Protein AF-A0A7S2U380-F1 (afdb_monomer_lite)

Organism: NCBI:txid641309

Structure (mmCIF, N/CA/C/O backbone):
data_AF-A0A7S2U380-F1
#
_entry.id   AF-A0A7S2U380-F1
#
loop_
_atom_site.group_PDB
_atom_site.id
_atom_site.type_symbol
_atom_site.label_atom_id
_atom_site.label_alt_id
_atom_site.label_comp_id
_atom_site.label_asym_id
_atom_site.label_entity_id
_atom_site.label_seq_id
_atom_site.pdbx_PDB_ins_code
_atom_site.Cartn_x
_atom_site.Cartn_y
_atom_site.Cartn_z
_atom_site.occupancy
_atom_site.B_iso_or_equiv
_atom_site.auth_seq_id
_atom_site.auth_comp_id
_atom_site.auth_asym_id
_atom_site.auth_atom_id
_atom_site.pdbx_PDB_model_num
ATOM 1 N N . ARG A 1 1 ? 7.311 -34.922 -20.303 1.00 45.41 1 ARG A N 1
ATOM 2 C CA . ARG A 1 1 ? 8.039 -33.691 -19.908 1.00 45.41 1 ARG A CA 1
ATOM 3 C C . ARG A 1 1 ? 7.404 -33.208 -18.615 1.00 45.41 1 ARG A C 1
ATOM 5 O O . ARG A 1 1 ? 6.216 -32.938 -18.647 1.00 45.41 1 ARG A O 1
ATOM 12 N N . LYS A 1 2 ? 8.128 -33.187 -17.488 1.00 46.22 2 LYS A N 1
ATOM 13 C CA . LYS A 1 2 ? 7.662 -32.452 -16.302 1.00 46.22 2 LYS A CA 1
ATOM 14 C C . LYS A 1 2 ? 7.629 -30.983 -16.715 1.00 46.22 2 LYS A C 1
ATOM 16 O O . LYS A 1 2 ? 8.678 -30.454 -17.076 1.00 46.22 2 LYS A O 1
ATOM 21 N N . GLU A 1 3 ? 6.447 -30.385 -16.784 1.00 49.66 3 GLU A N 1
ATOM 22 C CA . GLU A 1 3 ? 6.313 -28.938 -16.921 1.00 49.66 3 GLU A CA 1
ATOM 23 C C . GLU A 1 3 ? 7.010 -28.322 -15.709 1.00 49.66 3 GLU A C 1
ATOM 25 O O . GLU A 1 3 ? 6.539 -28.435 -14.580 1.00 49.66 3 GLU A O 1
ATOM 30 N N . GLY A 1 4 ? 8.206 -27.775 -15.926 1.00 52.06 4 GLY A N 1
ATOM 31 C CA . GLY A 1 4 ? 8.857 -26.947 -14.928 1.00 52.06 4 GLY A CA 1
ATOM 32 C C . GLY A 1 4 ? 7.995 -25.708 -14.782 1.00 52.06 4 GLY A C 1
ATOM 33 O O . GLY A 1 4 ? 7.984 -24.863 -15.674 1.00 52.06 4 GLY A O 1
ATOM 34 N N . THR A 1 5 ? 7.217 -25.628 -13.708 1.00 58.59 5 THR A N 1
ATOM 35 C CA . THR A 1 5 ? 6.492 -24.412 -13.356 1.00 58.59 5 THR A CA 1
ATOM 36 C C . THR A 1 5 ? 7.535 -23.326 -13.131 1.00 58.59 5 THR A C 1
ATOM 38 O O . THR A 1 5 ? 8.228 -23.335 -12.116 1.00 58.59 5 THR A O 1
ATOM 41 N N . CYS A 1 6 ? 7.703 -22.439 -14.112 1.00 63.16 6 CYS A N 1
ATOM 42 C CA . CYS A 1 6 ? 8.472 -21.218 -13.934 1.00 63.16 6 CYS A CA 1
ATOM 43 C C . CYS A 1 6 ? 7.753 -20.420 -12.841 1.00 63.16 6 CYS A C 1
ATOM 45 O O . CYS A 1 6 ? 6.612 -19.991 -13.041 1.00 63.16 6 CYS A O 1
ATOM 47 N N . GLU A 1 7 ? 8.357 -20.345 -11.657 1.00 83.25 7 GLU A N 1
ATOM 48 C CA . GLU A 1 7 ? 7.787 -19.652 -10.504 1.00 83.25 7 GLU A CA 1
ATOM 49 C C . GLU A 1 7 ? 7.605 -18.177 -10.884 1.00 83.25 7 GLU A C 1
ATOM 51 O O . GLU A 1 7 ? 8.557 -17.503 -11.276 1.00 83.25 7 GLU A O 1
ATOM 56 N N . ARG A 1 8 ? 6.361 -17.685 -10.871 1.00 94.56 8 ARG A N 1
ATOM 57 C CA . ARG A 1 8 ? 6.068 -16.294 -11.236 1.00 94.56 8 ARG A CA 1
ATOM 58 C C . ARG A 1 8 ? 6.413 -15.404 -10.053 1.00 94.56 8 ARG A C 1
ATOM 60 O O . ARG A 1 8 ? 5.913 -15.639 -8.956 1.00 94.56 8 ARG A O 1
ATOM 67 N N . GLU A 1 9 ? 7.204 -14.361 -10.276 1.00 97.50 9 GLU A N 1
ATOM 68 C CA . GLU A 1 9 ? 7.595 -13.433 -9.213 1.00 97.50 9 GLU A CA 1
ATOM 69 C C . GLU A 1 9 ? 6.984 -12.039 -9.402 1.00 97.50 9 GLU A C 1
ATOM 71 O O . GLU A 1 9 ? 6.858 -11.533 -10.519 1.00 97.50 9 GLU A O 1
ATOM 76 N N . ALA A 1 10 ? 6.648 -11.388 -8.293 1.00 98.38 10 ALA A N 1
ATOM 77 C CA . ALA A 1 10 ? 6.284 -9.981 -8.223 1.00 98.38 10 ALA A CA 1
ATOM 78 C C . ALA A 1 10 ? 7.301 -9.222 -7.366 1.00 98.38 10 ALA A C 1
ATOM 80 O O . ALA A 1 10 ? 7.658 -9.673 -6.277 1.00 98.38 10 ALA A O 1
ATOM 81 N N . LEU A 1 11 ? 7.736 -8.054 -7.831 1.00 98.50 11 LEU A N 1
ATOM 82 C CA . LEU A 1 11 ? 8.549 -7.128 -7.047 1.00 98.50 11 LEU A CA 1
ATOM 83 C C . LEU A 1 11 ? 7.636 -6.119 -6.356 1.00 98.50 11 LEU A C 1
ATOM 85 O O . LEU A 1 11 ? 6.767 -5.536 -6.995 1.00 98.50 11 LEU A O 1
ATOM 89 N N . VAL A 1 12 ? 7.844 -5.887 -5.066 1.00 98.50 12 VAL A N 1
ATOM 90 C CA . VAL A 1 12 ? 7.116 -4.886 -4.284 1.00 98.50 12 VAL A CA 1
ATOM 91 C C . VAL A 1 12 ? 8.124 -3.964 -3.614 1.00 98.50 12 VAL A C 1
ATOM 93 O O . VAL A 1 12 ? 9.020 -4.431 -2.909 1.00 98.50 12 VAL A O 1
ATOM 96 N N . PHE A 1 13 ? 7.972 -2.659 -3.804 1.00 98.12 13 PHE A N 1
ATOM 97 C CA . PHE A 1 13 ? 8.750 -1.658 -3.084 1.00 98.12 13 PHE A CA 1
ATOM 98 C C . PHE A 1 13 ? 7.890 -0.434 -2.792 1.00 98.12 13 PHE A C 1
ATOM 100 O O . PHE A 1 13 ? 7.462 0.254 -3.707 1.00 98.12 13 PHE A O 1
ATOM 107 N N . THR A 1 14 ? 7.636 -0.169 -1.516 1.00 96.81 14 THR A N 1
ATOM 108 C CA . THR A 1 14 ? 6.817 0.955 -1.053 1.00 96.81 14 THR A CA 1
ATOM 109 C C . THR A 1 14 ? 7.479 1.609 0.151 1.00 96.81 14 THR A C 1
ATOM 111 O O . THR A 1 14 ? 8.338 1.023 0.808 1.00 96.81 14 THR A O 1
ATOM 114 N N . MET A 1 15 ? 7.082 2.829 0.496 1.00 95.12 15 MET A N 1
ATOM 115 C CA . MET A 1 15 ? 7.612 3.526 1.665 1.00 95.12 15 MET A CA 1
ATOM 116 C C . MET A 1 15 ? 7.424 2.706 2.947 1.00 95.12 15 MET A C 1
ATOM 118 O O . MET A 1 15 ? 8.316 2.687 3.793 1.00 95.12 15 MET A O 1
ATOM 122 N N . ASP A 1 16 ? 6.309 1.981 3.086 1.00 93.25 16 ASP A N 1
ATOM 123 C CA . ASP A 1 16 ? 6.039 1.115 4.241 1.00 93.25 16 ASP A CA 1
ATOM 124 C C . ASP A 1 16 ? 6.851 -0.194 4.253 1.00 93.25 16 ASP A C 1
ATOM 126 O O . ASP A 1 16 ? 6.889 -0.878 5.279 1.00 93.25 16 ASP A O 1
ATOM 130 N N . SER A 1 17 ? 7.521 -0.551 3.150 1.00 95.25 17 SER A N 1
ATOM 131 C CA . SER A 1 17 ? 8.432 -1.697 3.114 1.00 95.25 17 SER A CA 1
ATOM 132 C C . SER A 1 17 ? 9.842 -1.356 3.602 1.00 95.25 17 SER A C 1
ATOM 134 O O . SER A 1 17 ? 10.613 -2.266 3.913 1.00 95.25 17 SER A O 1
ATOM 136 N N . ILE A 1 18 ? 10.175 -0.067 3.740 1.00 95.56 18 ILE A N 1
ATOM 137 C CA . ILE A 1 18 ? 11.465 0.391 4.267 1.00 95.56 18 ILE A CA 1
ATOM 138 C C . ILE A 1 18 ? 11.601 -0.016 5.739 1.00 95.56 18 ILE A C 1
ATOM 140 O O . ILE A 1 18 ? 10.731 0.272 6.562 1.00 95.56 18 ILE A O 1
ATOM 144 N N . GLN A 1 19 ? 12.725 -0.645 6.098 1.00 91.75 19 GLN A N 1
ATOM 145 C CA . GLN A 1 19 ? 12.923 -1.245 7.426 1.00 91.75 19 GLN A CA 1
ATOM 146 C C . GLN A 1 19 ? 12.670 -0.269 8.591 1.00 91.75 19 GLN A C 1
ATOM 148 O O . GLN A 1 19 ? 11.993 -0.622 9.556 1.00 91.75 19 GLN A O 1
ATOM 153 N N . SER A 1 20 ? 13.127 0.982 8.480 1.00 91.44 20 SER A N 1
ATOM 154 C CA . SER A 1 20 ? 12.881 2.005 9.506 1.00 91.44 20 SER A CA 1
ATOM 155 C C . SER A 1 20 ? 11.389 2.301 9.708 1.00 91.44 20 SER A C 1
ATOM 157 O O . SER A 1 20 ? 10.949 2.465 10.846 1.00 91.44 20 SER A O 1
ATOM 159 N N . ARG A 1 21 ? 10.586 2.297 8.635 1.00 90.69 21 ARG A N 1
ATOM 160 C CA . ARG A 1 21 ? 9.127 2.486 8.697 1.00 90.69 21 ARG A CA 1
ATOM 161 C C . ARG A 1 21 ? 8.423 1.294 9.327 1.00 90.69 21 ARG A C 1
ATOM 163 O O . ARG A 1 21 ? 7.504 1.481 10.122 1.00 90.69 21 ARG A O 1
ATOM 170 N N . ILE A 1 22 ? 8.894 0.082 9.047 1.00 89.12 22 ILE A N 1
ATOM 171 C CA . ILE A 1 22 ? 8.408 -1.136 9.708 1.00 89.12 22 ILE A CA 1
ATOM 172 C C . ILE A 1 22 ? 8.637 -1.039 11.224 1.00 89.12 22 ILE A C 1
ATOM 174 O O . ILE A 1 22 ? 7.736 -1.323 12.018 1.00 89.12 22 ILE A O 1
ATOM 178 N N . ASP A 1 23 ? 9.821 -0.594 11.641 1.00 90.00 23 ASP A N 1
ATOM 179 C CA . ASP A 1 23 ? 10.175 -0.482 13.059 1.00 90.00 23 ASP A CA 1
ATOM 180 C C . ASP A 1 23 ? 9.447 0.676 13.767 1.00 90.00 23 ASP A C 1
ATOM 182 O O . ASP A 1 23 ? 9.124 0.589 14.955 1.00 90.00 23 ASP A O 1
ATOM 186 N N . GLU A 1 24 ? 9.128 1.760 13.057 1.00 87.19 24 GLU A N 1
ATOM 187 C CA . GLU A 1 24 ? 8.200 2.800 13.525 1.00 87.19 24 GLU A CA 1
ATOM 188 C C . GLU A 1 24 ? 6.773 2.255 13.688 1.00 87.19 24 GLU A C 1
ATOM 190 O O . GLU A 1 24 ? 6.141 2.494 14.718 1.00 87.19 24 GLU A O 1
ATOM 195 N N . SER A 1 25 ? 6.272 1.481 12.722 1.00 86.38 25 SER A N 1
ATOM 196 C CA . SER A 1 25 ? 4.925 0.894 12.750 1.00 86.38 25 SER A CA 1
ATOM 197 C C . SER A 1 25 ? 4.699 0.019 13.986 1.00 86.38 25 SER A C 1
ATOM 199 O O . SER A 1 25 ? 3.707 0.184 14.699 1.00 86.38 25 SER A O 1
ATOM 201 N N . LYS A 1 26 ? 5.684 -0.824 14.330 1.00 85.19 26 LYS A N 1
ATOM 202 C CA . LYS A 1 26 ? 5.669 -1.664 15.545 1.00 85.19 26 LYS A CA 1
ATOM 203 C C . LYS A 1 26 ? 5.560 -0.868 16.850 1.00 85.19 26 LYS A C 1
ATOM 205 O O . LYS A 1 26 ? 5.110 -1.410 17.853 1.00 85.19 26 LYS A O 1
ATOM 210 N N . ARG A 1 27 ? 5.952 0.410 16.845 1.00 85.00 27 ARG A N 1
ATOM 211 C CA . ARG A 1 27 ? 5.881 1.327 17.995 1.00 85.00 27 ARG A CA 1
ATOM 212 C C . ARG A 1 27 ? 4.635 2.222 17.973 1.00 85.00 27 ARG A C 1
ATOM 214 O O . ARG A 1 27 ? 4.593 3.233 18.664 1.00 85.00 27 ARG A O 1
ATOM 221 N N . GLY A 1 28 ? 3.623 1.874 17.175 1.00 80.56 28 GLY A N 1
ATOM 222 C CA . GLY A 1 28 ? 2.408 2.677 17.005 1.00 80.56 28 GLY A CA 1
ATOM 223 C C . GLY A 1 28 ? 2.477 3.668 15.837 1.00 80.56 28 GLY A C 1
ATOM 224 O O . GLY A 1 28 ? 1.612 4.535 15.714 1.00 80.56 28 GLY A O 1
ATOM 225 N N . GLY A 1 29 ? 3.465 3.548 14.945 1.00 83.06 29 GLY A N 1
ATOM 226 C CA . GLY A 1 29 ? 3.525 4.264 13.667 1.00 83.06 29 GLY A CA 1
ATOM 227 C C . GLY A 1 29 ? 2.400 3.865 12.702 1.00 83.06 29 GLY A C 1
ATOM 228 O O . GLY A 1 29 ? 1.501 3.097 13.050 1.00 83.06 29 GLY A O 1
ATOM 229 N N . ALA A 1 30 ? 2.352 4.466 11.511 1.00 83.69 30 ALA A N 1
ATOM 230 C CA . ALA A 1 30 ? 1.350 4.119 10.495 1.00 83.69 30 ALA A CA 1
ATOM 231 C C . ALA A 1 30 ? 1.456 2.630 10.108 1.00 83.69 30 ALA A C 1
ATOM 233 O O . ALA A 1 30 ? 2.556 2.100 9.969 1.00 83.69 30 ALA A O 1
ATOM 234 N N . SER A 1 31 ? 0.320 1.934 10.019 1.00 87.44 31 SER A N 1
ATOM 235 C CA . SER A 1 31 ? 0.265 0.479 9.783 1.00 87.44 31 SER A CA 1
ATOM 236 C C . SER A 1 31 ? -0.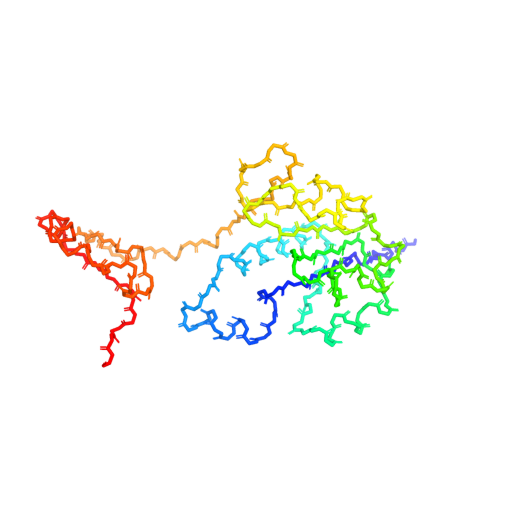749 0.066 8.715 1.00 87.44 31 SER A C 1
ATOM 238 O O . SER A 1 31 ? -0.804 -1.108 8.345 1.00 87.44 31 SER A O 1
ATOM 240 N N . GLY A 1 32 ? -1.548 1.014 8.213 1.00 91.19 32 GLY A N 1
ATOM 241 C CA . GLY A 1 32 ? -2.560 0.745 7.193 1.00 91.19 32 GLY A CA 1
ATOM 242 C C . GLY A 1 32 ? -1.919 0.286 5.889 1.00 91.19 32 GLY A C 1
ATOM 243 O O . GLY A 1 32 ? -2.265 -0.781 5.391 1.00 91.19 32 GLY A O 1
ATOM 244 N N . GLU A 1 33 ? -0.915 1.031 5.411 1.00 92.31 33 GLU A N 1
ATOM 245 C CA . GLU A 1 33 ? -0.163 0.704 4.192 1.00 92.31 33 GLU A CA 1
ATOM 246 C C . GLU A 1 33 ? 0.456 -0.700 4.264 1.00 92.31 33 GLU A C 1
ATOM 248 O O . GLU A 1 33 ? 0.261 -1.526 3.373 1.00 92.31 33 GLU A O 1
ATOM 253 N N . MET A 1 34 ? 1.098 -1.012 5.396 1.00 92.75 34 MET A N 1
ATOM 254 C CA . MET A 1 34 ? 1.700 -2.323 5.643 1.00 92.75 34 MET A CA 1
ATOM 255 C C . MET A 1 34 ? 0.665 -3.454 5.623 1.00 92.75 34 MET A C 1
ATOM 257 O O . MET A 1 34 ? 0.934 -4.518 5.072 1.00 92.75 34 MET A O 1
ATOM 261 N N . THR A 1 35 ? -0.522 -3.234 6.197 1.00 93.56 35 THR A N 1
ATOM 262 C CA . THR A 1 35 ? -1.610 -4.227 6.195 1.00 93.56 35 THR A CA 1
ATOM 263 C C . THR A 1 35 ? -2.076 -4.525 4.771 1.00 93.56 35 THR A C 1
ATOM 265 O O . THR A 1 35 ? -2.212 -5.687 4.398 1.00 93.56 35 THR A O 1
ATOM 268 N N . ILE A 1 36 ? -2.258 -3.487 3.953 1.00 95.25 36 ILE A N 1
ATOM 269 C CA . ILE A 1 36 ? -2.694 -3.633 2.560 1.00 95.25 36 ILE A CA 1
ATOM 270 C C . ILE A 1 36 ? -1.620 -4.344 1.729 1.00 95.25 36 ILE A C 1
ATOM 272 O O . ILE A 1 36 ? -1.936 -5.261 0.973 1.00 95.25 36 ILE A O 1
ATOM 276 N N . ARG A 1 37 ? -0.340 -3.989 1.904 1.00 95.50 37 ARG A N 1
ATOM 277 C CA . ARG A 1 37 ? 0.777 -4.661 1.224 1.00 95.50 37 ARG A CA 1
ATOM 278 C C . ARG A 1 37 ? 0.868 -6.144 1.588 1.00 95.50 37 ARG A C 1
ATOM 280 O O . ARG A 1 37 ? 1.138 -6.962 0.711 1.00 95.50 37 ARG A O 1
ATOM 287 N N . LEU A 1 38 ? 0.674 -6.495 2.860 1.00 94.88 38 LEU A N 1
ATOM 288 C CA . LEU A 1 38 ? 0.662 -7.894 3.295 1.00 94.88 38 LEU A CA 1
ATOM 289 C C . LEU A 1 38 ? -0.502 -8.657 2.651 1.00 94.88 38 LEU A C 1
ATOM 291 O O . LEU A 1 38 ? -0.262 -9.691 2.037 1.00 94.88 38 LEU A O 1
ATOM 295 N N . ALA A 1 39 ? -1.715 -8.097 2.674 1.00 96.00 39 ALA A N 1
ATOM 296 C CA . ALA A 1 39 ? -2.876 -8.699 2.016 1.00 96.00 39 ALA A CA 1
ATOM 297 C C . ALA A 1 39 ? -2.666 -8.886 0.499 1.00 96.00 39 ALA A C 1
ATOM 299 O O . ALA A 1 39 ? -3.043 -9.918 -0.054 1.00 96.00 39 ALA A O 1
ATOM 300 N N . LEU A 1 40 ? -2.017 -7.927 -0.173 1.00 97.00 40 LEU A N 1
ATOM 301 C CA . LEU A 1 40 ? -1.610 -8.058 -1.576 1.00 97.00 40 LEU A CA 1
ATOM 302 C C . LEU A 1 40 ? -0.653 -9.240 -1.778 1.00 97.00 40 LEU A C 1
ATOM 304 O O . LEU A 1 40 ? -0.852 -10.032 -2.696 1.00 97.00 40 LEU A O 1
ATOM 308 N N . CYS A 1 41 ? 0.384 -9.354 -0.943 1.00 97.25 41 CYS A N 1
ATOM 309 C CA . CYS A 1 41 ? 1.367 -10.430 -1.064 1.00 97.25 41 CYS A CA 1
ATOM 310 C C . CYS A 1 41 ? 0.732 -11.806 -0.844 1.00 97.25 41 CYS A C 1
ATOM 312 O O . CYS A 1 41 ? 0.995 -12.732 -1.607 1.00 97.25 41 CYS A O 1
ATOM 314 N N . ASP A 1 42 ? -0.142 -11.921 0.151 1.00 96.06 42 ASP A N 1
ATOM 315 C CA . ASP A 1 42 ? -0.873 -13.152 0.443 1.00 96.06 42 ASP A CA 1
ATOM 316 C C . ASP A 1 42 ? -1.840 -13.518 -0.696 1.00 96.06 42 ASP A C 1
ATOM 318 O O . ASP A 1 42 ? -1.914 -14.677 -1.107 1.00 96.06 42 ASP A O 1
ATOM 322 N N . GLY A 1 43 ? -2.541 -12.531 -1.267 1.00 95.75 43 GLY A N 1
ATOM 323 C CA . GLY A 1 43 ? -3.417 -12.732 -2.423 1.00 95.75 43 GLY A CA 1
ATOM 324 C C . GLY A 1 43 ? -2.658 -13.186 -3.675 1.00 95.75 43 GLY A C 1
ATOM 325 O O . GLY A 1 43 ? -3.108 -14.090 -4.377 1.00 95.75 43 GLY A O 1
ATOM 326 N N . LEU A 1 44 ? -1.480 -12.609 -3.932 1.00 96.75 44 LEU A N 1
ATOM 327 C CA . LEU A 1 44 ? -0.586 -13.038 -5.012 1.00 96.75 44 LEU A CA 1
ATOM 328 C C . LEU A 1 44 ? -0.066 -14.462 -4.779 1.00 96.75 44 LEU A C 1
ATOM 330 O O . LEU A 1 44 ? -0.104 -15.286 -5.696 1.00 96.75 44 LEU A O 1
ATOM 334 N N . ALA A 1 45 ? 0.338 -14.782 -3.549 1.00 96.06 45 ALA A N 1
ATOM 335 C CA . ALA A 1 45 ? 0.783 -16.123 -3.186 1.00 96.06 45 ALA A CA 1
ATOM 336 C C . ALA A 1 45 ? -0.324 -17.168 -3.401 1.00 96.06 45 ALA A C 1
ATOM 338 O O . ALA A 1 45 ? -0.054 -18.245 -3.935 1.00 96.06 45 ALA A O 1
ATOM 339 N N . ALA A 1 46 ? -1.577 -16.834 -3.076 1.00 95.25 46 ALA A N 1
ATOM 340 C CA . ALA A 1 46 ? -2.731 -17.710 -3.286 1.00 95.25 46 ALA A CA 1
ATOM 341 C C . ALA A 1 46 ? -2.986 -18.056 -4.767 1.00 95.25 46 ALA A C 1
ATOM 343 O O . ALA A 1 46 ? -3.568 -19.101 -5.057 1.00 95.25 46 ALA A O 1
ATOM 344 N N . VAL A 1 47 ? -2.521 -17.224 -5.706 1.00 95.94 47 VAL A N 1
ATOM 345 C CA . VAL A 1 47 ? -2.589 -17.484 -7.158 1.00 95.94 47 VAL A CA 1
ATOM 346 C C . VAL A 1 47 ? -1.247 -17.926 -7.757 1.00 95.94 47 VAL A C 1
ATOM 348 O O . VAL A 1 47 ? -1.062 -17.891 -8.974 1.00 95.94 47 VAL A O 1
ATOM 351 N N . GLY A 1 48 ? -0.305 -18.360 -6.914 1.00 95.94 48 GLY A N 1
ATOM 352 C CA . GLY A 1 48 ? 0.984 -18.908 -7.340 1.00 95.94 48 GLY A CA 1
ATOM 353 C C . GLY A 1 48 ? 2.004 -17.860 -7.794 1.00 95.94 48 GLY A C 1
ATOM 354 O O . GLY A 1 48 ?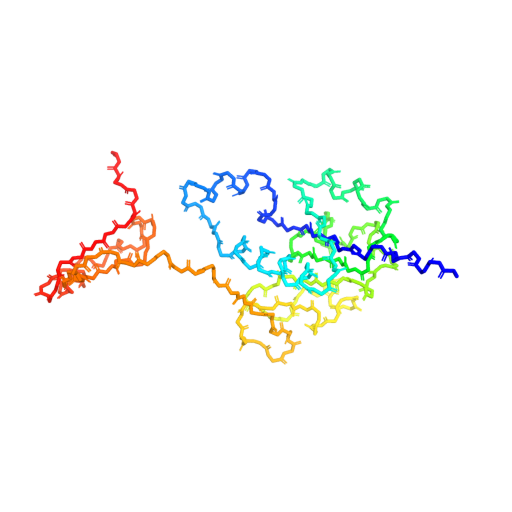 2.884 -18.180 -8.594 1.00 95.94 48 GLY A O 1
ATOM 355 N N . VAL A 1 49 ? 1.888 -16.615 -7.320 1.00 97.50 49 VAL A N 1
ATOM 356 C CA . VAL A 1 49 ? 2.864 -15.543 -7.560 1.00 97.50 49 VAL A CA 1
ATOM 357 C C . VAL A 1 49 ? 3.623 -15.245 -6.270 1.00 97.50 49 VAL A C 1
ATOM 359 O O . VAL A 1 49 ? 3.043 -14.840 -5.267 1.00 97.50 49 VAL A O 1
ATOM 362 N N . LYS A 1 50 ? 4.943 -15.411 -6.294 1.00 97.50 50 LYS A N 1
ATOM 363 C CA . LYS A 1 50 ? 5.814 -15.130 -5.153 1.00 97.50 50 LYS A CA 1
ATOM 364 C C . LYS A 1 50 ? 6.165 -13.650 -5.090 1.00 97.50 50 LYS A C 1
ATOM 366 O O . LYS A 1 50 ? 6.628 -13.077 -6.071 1.00 97.50 50 LYS A O 1
ATOM 371 N N . CYS A 1 51 ? 6.024 -13.041 -3.920 1.00 97.81 51 CYS A N 1
ATOM 372 C CA . CYS A 1 51 ? 6.416 -11.650 -3.711 1.00 97.81 51 CYS A CA 1
ATOM 373 C C . CYS A 1 51 ? 7.852 -11.537 -3.194 1.00 97.81 51 CYS A C 1
ATOM 375 O O . CYS A 1 51 ? 8.198 -12.108 -2.160 1.00 97.81 51 CYS A O 1
ATOM 377 N N . TYR A 1 52 ? 8.663 -10.725 -3.868 1.00 98.00 52 TYR A N 1
ATOM 378 C CA . TYR A 1 52 ? 9.892 -10.168 -3.321 1.00 98.00 52 TYR A CA 1
ATOM 379 C C . TYR A 1 52 ? 9.622 -8.736 -2.857 1.00 98.00 52 TYR A C 1
ATOM 381 O O . TYR A 1 52 ? 9.253 -7.882 -3.661 1.00 98.00 52 TYR A O 1
ATOM 389 N N . VAL A 1 53 ? 9.816 -8.464 -1.566 1.00 98.12 53 VAL A N 1
ATOM 390 C CA . VAL A 1 53 ? 9.600 -7.133 -0.985 1.00 98.12 53 VAL A CA 1
ATOM 391 C C . VAL A 1 53 ? 10.949 -6.491 -0.681 1.00 98.12 53 VAL A C 1
ATOM 393 O O . VAL A 1 53 ? 11.617 -6.902 0.269 1.00 98.12 53 VAL A O 1
ATOM 396 N N . ALA A 1 54 ? 11.333 -5.477 -1.456 1.00 98.00 54 ALA A N 1
ATOM 397 C CA . ALA A 1 54 ? 12.545 -4.706 -1.192 1.00 98.00 54 ALA A CA 1
ATOM 398 C C . ALA A 1 54 ? 12.369 -3.844 0.071 1.00 98.00 54 ALA A C 1
ATOM 400 O O . ALA A 1 54 ? 11.314 -3.239 0.281 1.00 98.00 54 ALA A O 1
ATOM 401 N N . ARG A 1 55 ? 13.400 -3.779 0.919 1.00 97.06 55 ARG A N 1
ATOM 402 C CA . ARG A 1 55 ? 13.377 -3.082 2.221 1.00 97.06 55 ARG A CA 1
ATOM 403 C C . ARG A 1 55 ? 14.238 -1.824 2.279 1.00 97.06 55 ARG A C 1
ATOM 405 O O . ARG A 1 55 ? 14.356 -1.196 3.335 1.00 97.06 55 ARG A O 1
ATOM 412 N N . SER A 1 56 ? 14.830 -1.446 1.153 1.00 96.69 56 SER A N 1
ATOM 413 C CA . SER A 1 56 ? 15.580 -0.206 0.966 1.00 96.69 56 SER A CA 1
ATOM 414 C C . SER A 1 56 ? 15.649 0.156 -0.519 1.00 96.69 56 SER A C 1
ATOM 416 O O . SER A 1 56 ? 15.472 -0.706 -1.383 1.00 96.69 56 SER A O 1
ATOM 418 N N . ASP A 1 57 ? 16.000 1.410 -0.817 1.00 95.75 57 ASP A N 1
ATOM 419 C CA . ASP A 1 57 ? 16.330 1.826 -2.185 1.00 95.75 57 ASP A CA 1
ATOM 420 C C . ASP A 1 57 ? 17.462 0.983 -2.783 1.00 95.75 57 ASP A C 1
ATOM 422 O O . ASP A 1 57 ? 17.391 0.595 -3.943 1.00 95.75 57 ASP A O 1
ATOM 426 N N . SER A 1 58 ? 18.483 0.639 -1.990 1.00 96.56 58 SER A N 1
ATOM 427 C CA . SER A 1 58 ? 19.621 -0.155 -2.468 1.00 96.56 58 SER A CA 1
ATOM 428 C C . SER A 1 58 ? 19.240 -1.590 -2.842 1.00 96.56 58 SER A C 1
ATOM 430 O O . SER A 1 58 ? 19.786 -2.141 -3.799 1.00 96.56 58 SER A O 1
ATOM 432 N N . GLU A 1 59 ? 18.303 -2.209 -2.120 1.00 97.69 59 GLU A N 1
ATOM 433 C CA . GLU A 1 59 ? 17.749 -3.507 -2.503 1.00 97.69 59 GLU A CA 1
ATOM 434 C C . GLU A 1 59 ? 16.907 -3.388 -3.771 1.00 97.69 59 GLU A C 1
ATOM 436 O O . GLU A 1 59 ? 17.075 -4.192 -4.686 1.00 97.69 59 GLU A O 1
ATOM 441 N N . PHE A 1 60 ? 16.062 -2.359 -3.860 1.00 97.62 60 PHE A N 1
ATOM 442 C CA . PHE A 1 60 ? 15.227 -2.124 -5.033 1.00 97.62 60 PHE A CA 1
ATOM 443 C C . PHE A 1 60 ? 16.060 -1.873 -6.298 1.00 97.62 60 PHE A C 1
ATOM 445 O O . PHE A 1 60 ? 15.805 -2.477 -7.336 1.00 97.62 60 PHE A O 1
ATOM 452 N N . GLU A 1 61 ? 17.106 -1.051 -6.211 1.00 96.44 61 GLU A N 1
ATOM 453 C CA . GLU A 1 61 ? 18.039 -0.791 -7.313 1.00 96.44 61 GLU A CA 1
ATOM 454 C C . GLU A 1 61 ? 18.825 -2.041 -7.722 1.00 96.44 61 GLU A C 1
ATOM 456 O O . GLU A 1 61 ? 19.104 -2.243 -8.907 1.00 96.44 61 GLU A O 1
ATOM 461 N N . ARG A 1 62 ? 19.174 -2.908 -6.762 1.00 97.44 62 ARG A N 1
ATOM 462 C CA . ARG A 1 62 ? 19.827 -4.187 -7.053 1.00 97.44 62 ARG A CA 1
ATOM 463 C C . ARG A 1 62 ? 18.892 -5.123 -7.816 1.00 97.44 62 ARG A C 1
ATOM 465 O O . ARG A 1 62 ? 19.315 -5.660 -8.837 1.00 97.44 62 ARG A O 1
ATOM 472 N N . GLU A 1 63 ? 17.647 -5.283 -7.369 1.00 96.75 63 GLU A N 1
ATOM 473 C CA . GLU A 1 63 ? 16.647 -6.086 -8.090 1.00 96.75 63 GLU A CA 1
ATOM 474 C C . GLU A 1 63 ? 16.269 -5.469 -9.444 1.00 96.75 63 GLU A C 1
ATOM 476 O O . GLU A 1 63 ? 15.979 -6.192 -10.398 1.00 96.75 63 GLU A O 1
ATOM 481 N N . GLY A 1 64 ? 16.369 -4.141 -9.565 1.00 94.06 64 GLY A N 1
ATOM 482 C CA . GLY A 1 64 ? 16.216 -3.389 -10.810 1.00 94.06 64 GLY A CA 1
ATOM 483 C C . GLY A 1 64 ? 17.116 -3.877 -11.953 1.00 94.06 64 GLY A C 1
ATOM 484 O O . GLY A 1 64 ? 16.776 -3.711 -13.120 1.00 94.06 64 GLY A O 1
ATOM 485 N N . LYS A 1 65 ? 18.237 -4.543 -11.643 1.00 93.94 65 LYS A N 1
ATOM 486 C CA . LYS A 1 65 ? 19.151 -5.134 -12.639 1.00 93.94 65 LYS A CA 1
ATOM 487 C C . LYS A 1 65 ? 18.618 -6.414 -13.285 1.00 93.94 65 LYS A C 1
ATOM 489 O O . LYS A 1 65 ? 19.230 -6.923 -14.220 1.00 93.94 65 LYS A O 1
ATOM 494 N N . SER A 1 66 ? 17.530 -6.981 -12.774 1.00 95.12 66 SER A N 1
ATOM 495 C CA . SER A 1 66 ? 16.981 -8.256 -13.241 1.00 95.12 66 SER A CA 1
ATOM 496 C C . SER A 1 66 ? 15.459 -8.222 -13.288 1.00 95.12 66 SER A C 1
ATOM 498 O O . SER A 1 66 ? 14.806 -9.197 -12.924 1.00 95.12 66 SER A O 1
ATOM 500 N N . LEU A 1 67 ? 14.877 -7.102 -13.733 1.00 96.12 67 LEU A N 1
ATOM 501 C CA . LEU A 1 67 ? 13.427 -6.937 -13.699 1.00 96.12 67 LEU A CA 1
ATOM 502 C C . LEU A 1 67 ? 12.667 -7.944 -14.558 1.00 96.12 67 LEU A C 1
ATOM 504 O O . LEU A 1 67 ? 11.503 -8.204 -14.261 1.00 96.12 67 LEU A O 1
ATOM 508 N N . ASP A 1 68 ? 13.281 -8.511 -15.594 1.00 96.12 68 ASP A N 1
ATOM 509 C CA . ASP A 1 68 ? 12.645 -9.475 -16.502 1.00 96.12 68 ASP A CA 1
ATOM 510 C C . ASP A 1 68 ? 12.132 -10.742 -15.815 1.00 96.12 68 ASP A C 1
ATOM 512 O O . ASP A 1 68 ? 11.195 -11.361 -16.312 1.00 96.12 68 ASP A O 1
ATOM 516 N N . LYS A 1 69 ? 12.677 -11.099 -14.646 1.00 95.81 69 LYS A N 1
ATOM 517 C CA . LYS A 1 69 ? 12.161 -12.231 -13.862 1.00 95.81 69 LYS A CA 1
ATOM 518 C C . LYS A 1 69 ? 10.804 -11.939 -13.209 1.00 95.81 69 LYS A C 1
ATOM 520 O O . LYS A 1 69 ? 10.072 -12.866 -12.873 1.00 95.81 69 LYS A O 1
ATOM 525 N N . TYR A 1 70 ? 10.459 -10.662 -13.028 1.00 97.75 70 TYR A N 1
ATOM 526 C CA . TYR A 1 70 ? 9.209 -10.250 -12.403 1.00 97.75 70 TYR A CA 1
ATOM 527 C C . TYR A 1 70 ? 8.110 -10.037 -13.441 1.00 97.75 70 TYR A C 1
ATOM 529 O O . TYR A 1 70 ? 8.256 -9.243 -14.376 1.00 97.75 70 TYR A O 1
ATOM 537 N N . VAL A 1 71 ? 6.970 -10.689 -13.219 1.00 97.69 71 VAL A N 1
ATOM 538 C CA . VAL A 1 71 ? 5.758 -10.524 -14.033 1.00 97.69 71 VAL A CA 1
ATOM 539 C C . VAL A 1 71 ? 4.937 -9.303 -13.612 1.00 97.69 71 VAL A C 1
ATOM 541 O O . VAL A 1 71 ? 4.158 -8.785 -14.409 1.00 97.69 71 VAL A O 1
ATOM 544 N N . LEU A 1 72 ? 5.118 -8.833 -12.374 1.00 98.38 72 LEU A N 1
ATOM 545 C CA . LEU A 1 72 ? 4.431 -7.682 -11.785 1.00 98.38 72 LEU A CA 1
ATOM 546 C C . LEU A 1 72 ? 5.415 -6.862 -10.942 1.00 98.38 72 LEU A C 1
ATOM 548 O O . LEU A 1 72 ? 6.293 -7.422 -10.285 1.00 98.38 72 LEU A O 1
ATOM 552 N N . I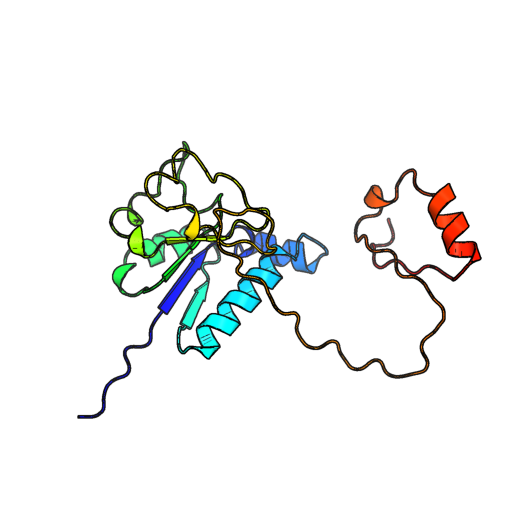LE A 1 73 ? 5.255 -5.543 -10.938 1.00 98.56 73 ILE A N 1
ATOM 553 C CA . ILE A 1 73 ? 6.026 -4.616 -10.109 1.00 98.56 73 ILE A CA 1
ATOM 554 C C . ILE A 1 73 ? 5.045 -3.661 -9.430 1.00 98.56 73 ILE A C 1
ATOM 556 O O . ILE A 1 73 ? 4.345 -2.909 -10.102 1.00 98.56 73 ILE A O 1
ATOM 560 N N . PHE A 1 74 ? 5.008 -3.680 -8.103 1.00 98.56 74 PHE A N 1
ATOM 561 C CA . PHE A 1 74 ? 4.164 -2.821 -7.280 1.00 98.56 74 PHE A CA 1
ATOM 562 C C . PHE A 1 74 ? 5.020 -1.768 -6.588 1.00 98.56 74 PHE A C 1
ATOM 564 O O . PHE A 1 74 ? 5.951 -2.102 -5.855 1.00 98.56 74 PHE A O 1
ATOM 571 N N . LEU A 1 75 ? 4.681 -0.508 -6.823 1.00 98.06 75 LEU A N 1
ATOM 572 C CA . LEU A 1 75 ? 5.324 0.671 -6.248 1.00 98.06 75 LEU A CA 1
ATOM 573 C C . LEU A 1 75 ? 4.270 1.525 -5.551 1.00 98.06 75 LEU A C 1
ATOM 575 O O . LEU A 1 75 ? 3.088 1.256 -5.691 1.00 98.06 75 LEU A O 1
ATOM 579 N N . ASP A 1 76 ? 4.659 2.563 -4.830 1.00 95.69 76 ASP A N 1
ATOM 580 C CA . ASP A 1 76 ? 3.747 3.610 -4.350 1.00 95.69 76 ASP A CA 1
ATOM 581 C C . ASP A 1 76 ? 4.052 4.951 -5.055 1.00 95.69 76 ASP A C 1
ATOM 583 O O . ASP A 1 76 ? 5.013 5.025 -5.830 1.00 95.69 76 ASP A O 1
ATOM 587 N N . PRO A 1 77 ? 3.280 6.032 -4.818 1.00 93.75 77 PRO A N 1
ATOM 588 C CA . PRO A 1 77 ? 3.520 7.333 -5.447 1.00 93.75 77 PRO A CA 1
ATOM 589 C C . PRO A 1 77 ? 4.905 7.948 -5.195 1.00 93.75 77 PRO A C 1
ATOM 591 O O . PRO A 1 77 ? 5.273 8.893 -5.892 1.00 93.75 77 PRO A O 1
ATOM 594 N N . TRP A 1 78 ? 5.677 7.429 -4.238 1.00 92.81 78 TRP A N 1
ATOM 595 C CA . TRP A 1 78 ? 6.958 7.984 -3.799 1.00 92.81 78 TRP A CA 1
ATOM 596 C C . TRP A 1 78 ? 8.167 7.187 -4.305 1.00 92.81 78 TRP A C 1
ATOM 598 O O . TRP A 1 78 ? 9.251 7.743 -4.456 1.00 92.81 78 TRP A O 1
ATOM 608 N N . THR A 1 79 ? 7.994 5.896 -4.586 1.00 95.62 79 THR A N 1
ATOM 609 C CA . THR A 1 79 ? 9.092 4.940 -4.826 1.00 95.62 79 THR A CA 1
ATOM 610 C C . THR A 1 79 ? 9.402 4.684 -6.301 1.00 95.62 79 THR A C 1
ATOM 612 O O . THR A 1 79 ? 10.499 4.227 -6.634 1.00 95.62 79 THR A O 1
ATOM 615 N N . TRP A 1 80 ? 8.490 5.028 -7.214 1.00 95.12 80 TRP A N 1
ATOM 616 C CA . TRP A 1 80 ? 8.724 4.924 -8.663 1.00 95.12 80 TRP A CA 1
ATOM 617 C C . TRP A 1 80 ? 9.715 5.963 -9.204 1.00 95.12 80 TRP A C 1
ATOM 619 O O . TRP A 1 80 ? 10.346 5.749 -10.246 1.00 95.12 80 TRP A O 1
ATOM 629 N N . ALA A 1 81 ? 9.840 7.097 -8.513 1.00 93.50 81 ALA A N 1
ATOM 630 C CA . ALA A 1 81 ? 10.571 8.255 -8.996 1.00 93.50 81 ALA A CA 1
ATOM 631 C C . ALA A 1 81 ? 12.007 8.327 -8.456 1.00 93.50 81 ALA A C 1
ATOM 633 O O . ALA A 1 81 ? 12.313 7.973 -7.320 1.00 93.50 81 ALA A O 1
ATOM 634 N N . ALA A 1 82 ? 12.898 8.852 -9.288 1.00 90.50 82 ALA A N 1
ATOM 635 C CA . ALA A 1 82 ? 14.175 9.428 -8.904 1.00 90.50 82 ALA A CA 1
ATOM 636 C C . ALA A 1 82 ? 14.023 10.938 -8.633 1.00 90.50 82 ALA A C 1
ATOM 638 O O . ALA A 1 82 ? 12.933 11.518 -8.706 1.00 90.50 82 ALA A O 1
ATOM 639 N N . ARG A 1 83 ? 15.150 11.608 -8.359 1.00 88.81 83 ARG A N 1
ATOM 640 C CA . ARG A 1 83 ? 15.201 13.062 -8.156 1.00 88.81 83 ARG A CA 1
ATOM 641 C C . ARG A 1 83 ? 14.522 13.808 -9.313 1.00 88.81 83 ARG A C 1
ATOM 643 O O . ARG A 1 83 ? 14.840 13.591 -10.480 1.00 88.81 83 ARG A O 1
ATOM 650 N N . GLY A 1 84 ? 13.627 14.731 -8.962 1.00 91.06 84 GLY A N 1
ATOM 651 C CA . GLY A 1 84 ? 12.886 15.544 -9.929 1.00 91.06 84 GLY A CA 1
ATOM 652 C C . GLY A 1 84 ? 11.667 14.849 -10.538 1.00 91.06 84 GLY A C 1
ATOM 653 O O . GLY A 1 84 ? 11.271 15.230 -11.634 1.00 91.06 84 GLY A O 1
ATOM 654 N N . TRP A 1 85 ? 11.092 13.848 -9.858 1.00 91.25 85 TRP A N 1
ATOM 655 C CA . TRP A 1 85 ? 9.861 13.164 -10.285 1.00 91.25 85 TRP A CA 1
ATOM 656 C C . TRP A 1 85 ? 9.972 12.503 -11.662 1.00 91.25 85 TRP A C 1
ATOM 658 O O . TRP A 1 85 ? 9.023 12.477 -12.443 1.00 91.25 85 TRP A O 1
ATOM 668 N N . LYS A 1 86 ? 11.162 11.983 -11.969 1.00 92.31 86 LYS A N 1
ATOM 669 C CA . LYS A 1 86 ? 11.431 11.215 -13.187 1.00 92.31 86 LYS A CA 1
ATOM 670 C C . LYS A 1 86 ? 11.427 9.737 -12.855 1.00 92.31 86 LYS A C 1
ATOM 672 O O . LYS A 1 86 ? 11.949 9.357 -11.813 1.00 92.31 86 LYS A O 1
ATOM 677 N N . MET A 1 87 ? 10.897 8.907 -13.745 1.00 94.62 87 MET A N 1
ATOM 678 C CA . MET A 1 87 ? 10.933 7.458 -13.561 1.00 94.62 87 MET A CA 1
ATOM 679 C C . MET A 1 87 ? 12.384 6.981 -13.410 1.00 94.62 87 MET A C 1
ATOM 681 O O . MET A 1 87 ? 13.272 7.455 -14.125 1.00 94.62 87 MET A O 1
ATOM 685 N N . LYS A 1 88 ? 12.640 6.079 -12.454 1.00 95.38 88 LYS A N 1
ATOM 686 C CA . LYS A 1 88 ? 13.981 5.506 -12.277 1.00 95.38 88 LYS A CA 1
ATOM 687 C C . LYS A 1 88 ? 14.408 4.803 -13.582 1.00 95.38 88 LYS A C 1
ATOM 689 O O . LYS A 1 88 ? 13.610 4.036 -14.117 1.00 95.38 88 LYS A O 1
ATOM 694 N N . PRO A 1 89 ? 15.636 5.017 -14.099 1.00 95.50 89 PRO A N 1
ATOM 695 C CA . PRO A 1 89 ? 16.022 4.544 -15.434 1.00 95.50 89 PRO A CA 1
ATOM 696 C C . PRO A 1 89 ? 15.836 3.044 -15.673 1.00 95.50 89 PRO A C 1
ATOM 698 O O . PRO A 1 89 ? 15.460 2.647 -16.766 1.00 95.50 89 PRO A O 1
ATOM 701 N N . PHE A 1 90 ? 16.056 2.215 -14.651 1.00 96.06 90 PHE A N 1
ATOM 702 C CA . PHE A 1 90 ? 15.890 0.765 -14.764 1.00 96.06 90 PHE A CA 1
ATOM 703 C C . PHE A 1 90 ? 14.422 0.319 -14.874 1.00 96.06 90 PHE A C 1
ATOM 705 O O . PHE A 1 90 ? 14.183 -0.835 -15.190 1.00 96.06 90 PHE A O 1
ATOM 712 N N . LEU A 1 91 ? 13.441 1.191 -14.615 1.00 96.81 91 LEU A N 1
ATOM 713 C CA . LEU A 1 91 ? 12.014 0.899 -14.815 1.00 96.81 91 LEU A CA 1
ATOM 714 C C . LEU A 1 91 ? 11.546 1.176 -16.252 1.00 96.81 91 LEU A C 1
ATOM 716 O O . LEU A 1 91 ? 10.449 0.757 -16.619 1.00 96.81 91 LEU A O 1
ATOM 720 N N . LEU A 1 92 ? 12.351 1.878 -17.055 1.00 95.19 92 LEU A N 1
ATOM 721 C CA . LEU A 1 92 ? 12.019 2.184 -18.445 1.00 95.19 92 LEU A CA 1
ATOM 722 C C . LEU A 1 92 ? 11.989 0.890 -19.277 1.00 95.19 92 LEU A C 1
ATOM 724 O O . LEU A 1 92 ? 12.890 0.061 -19.165 1.00 95.19 92 LEU A O 1
ATOM 728 N N . GLY A 1 93 ? 10.957 0.712 -20.103 1.00 96.12 93 GLY A N 1
ATOM 729 C CA . GLY A 1 93 ? 10.690 -0.524 -20.860 1.00 96.12 93 GLY A CA 1
ATOM 730 C C . GLY A 1 93 ? 9.940 -1.614 -20.075 1.00 96.12 93 GLY A C 1
ATOM 731 O O . GLY A 1 93 ? 9.665 -2.705 -20.591 1.00 96.12 93 GLY A O 1
ATOM 732 N N . HIS A 1 94 ? 9.603 -1.349 -18.814 1.00 97.12 94 HIS A N 1
ATOM 733 C CA . HIS A 1 94 ? 8.900 -2.271 -17.925 1.00 97.12 94 HIS A CA 1
ATOM 734 C C . HIS A 1 94 ? 7.533 -1.754 -17.476 1.00 97.12 94 HIS A C 1
ATOM 736 O O . HIS A 1 94 ? 6.937 -2.261 -16.527 1.00 97.12 94 HIS A O 1
ATOM 742 N N . GLU A 1 95 ? 6.991 -0.758 -18.156 1.00 96.69 95 GLU A N 1
ATOM 743 C CA . GLU A 1 95 ? 5.870 0.020 -17.645 1.00 96.69 95 GLU A CA 1
ATOM 744 C C . GLU A 1 95 ? 4.544 -0.740 -17.746 1.00 96.69 95 GLU A C 1
ATOM 746 O O . GLU A 1 95 ? 3.636 -0.558 -16.933 1.00 96.69 95 GLU A O 1
ATOM 751 N N . GLN A 1 96 ? 4.476 -1.714 -18.658 1.00 97.25 96 GLN A N 1
ATOM 752 C CA . GLN A 1 96 ? 3.393 -2.690 -18.779 1.00 97.25 96 GLN A CA 1
ATOM 753 C C . GLN A 1 96 ? 3.170 -3.548 -17.524 1.00 97.25 96 GLN A C 1
ATOM 755 O O . GLN A 1 96 ? 2.060 -4.045 -17.342 1.00 97.25 96 GLN A O 1
ATOM 760 N N . LYS A 1 97 ? 4.189 -3.721 -16.671 1.00 97.69 97 LYS A N 1
ATOM 761 C CA . LYS A 1 97 ? 4.101 -4.516 -15.434 1.00 97.69 97 LYS A CA 1
ATOM 762 C C . LYS A 1 97 ? 4.045 -3.667 -14.161 1.00 97.69 97 LYS A C 1
ATOM 764 O O . LYS A 1 97 ? 3.982 -4.246 -13.081 1.00 97.69 97 LYS A O 1
ATOM 769 N N . LEU A 1 98 ? 4.047 -2.333 -14.269 1.00 98.25 98 LEU A N 1
ATOM 770 C CA . LEU A 1 98 ? 3.989 -1.429 -13.117 1.00 98.25 98 LEU A CA 1
ATOM 771 C C . LEU A 1 98 ? 2.557 -1.209 -12.618 1.00 98.25 98 LEU A C 1
ATOM 773 O O . LEU A 1 98 ? 1.658 -0.894 -13.399 1.00 98.25 98 LEU A O 1
ATOM 777 N N . TYR A 1 99 ? 2.393 -1.292 -11.302 1.00 98.50 99 TYR A N 1
ATOM 778 C CA . TYR A 1 99 ? 1.189 -0.966 -10.545 1.00 98.50 99 TYR A CA 1
ATOM 779 C C . TYR A 1 99 ? 1.554 -0.027 -9.396 1.00 98.50 99 TYR A C 1
ATOM 781 O O . TYR A 1 99 ? 2.607 -0.184 -8.779 1.00 98.50 99 TYR A O 1
ATOM 789 N N . ILE A 1 100 ? 0.686 0.941 -9.105 1.00 98.06 100 ILE A N 1
ATOM 790 C CA . ILE A 1 100 ? 0.907 1.957 -8.069 1.00 98.06 100 ILE A CA 1
ATOM 791 C C . ILE A 1 100 ? -0.080 1.735 -6.934 1.00 98.06 100 ILE A C 1
ATOM 793 O O . ILE A 1 100 ? -1.277 1.847 -7.139 1.00 98.06 100 ILE A O 1
ATOM 797 N N . LEU A 1 101 ? 0.401 1.433 -5.737 1.00 97.12 101 LEU A N 1
ATOM 798 C CA . LEU A 1 101 ? -0.377 1.366 -4.511 1.00 97.12 101 LEU A CA 1
ATOM 799 C C . LEU A 1 101 ? -0.652 2.790 -4.024 1.00 97.12 101 LEU A C 1
ATOM 801 O O . LEU A 1 101 ? 0.150 3.385 -3.307 1.00 97.12 101 LEU A O 1
ATOM 805 N N . ASP A 1 102 ? -1.787 3.339 -4.446 1.00 95.50 102 ASP A N 1
ATOM 806 C CA . ASP A 1 102 ? -2.275 4.655 -4.045 1.00 95.50 102 ASP A CA 1
ATOM 807 C C . ASP A 1 102 ? -3.512 4.476 -3.161 1.00 95.50 102 ASP A C 1
ATOM 809 O O . ASP A 1 102 ? -4.644 4.379 -3.630 1.00 95.50 102 ASP A O 1
ATOM 813 N N . PHE A 1 103 ? -3.301 4.384 -1.849 1.00 90.81 103 PHE A N 1
ATOM 814 C CA . PHE A 1 103 ? -4.359 3.975 -0.924 1.00 90.81 103 PHE A CA 1
ATOM 815 C C . PHE A 1 103 ? -5.528 4.955 -0.826 1.00 90.81 103 PHE A C 1
ATOM 817 O O . PHE A 1 103 ? -6.636 4.530 -0.487 1.00 90.81 103 PHE A O 1
ATOM 824 N N . PHE A 1 104 ? -5.293 6.228 -1.141 1.00 91.19 104 PHE A N 1
ATOM 825 C CA . PHE A 1 104 ? -6.313 7.276 -1.125 1.00 91.19 104 PHE A CA 1
ATOM 826 C C . PHE A 1 104 ? -6.906 7.539 -2.511 1.00 91.19 104 PHE A C 1
ATOM 828 O O . PHE A 1 104 ? -7.978 8.135 -2.600 1.00 91.19 104 PHE A O 1
ATOM 835 N N . GLY A 1 105 ? -6.250 7.045 -3.562 1.00 93.06 105 GLY A N 1
ATOM 836 C CA . GLY A 1 105 ? -6.660 7.226 -4.943 1.00 93.06 105 GLY A CA 1
ATOM 837 C C . GLY A 1 105 ? -6.538 8.668 -5.421 1.00 93.06 105 GLY A C 1
ATOM 838 O O . GLY A 1 105 ? -6.304 9.610 -4.661 1.00 93.06 105 GLY A O 1
ATOM 839 N N . GLY A 1 106 ? -6.755 8.837 -6.719 1.00 93.81 106 GLY A N 1
ATOM 840 C CA . GLY A 1 106 ? -6.779 10.142 -7.349 1.00 93.81 106 GLY A CA 1
ATOM 841 C C . GLY A 1 106 ? -6.367 10.100 -8.808 1.00 93.81 106 GLY A C 1
ATOM 842 O O . GLY A 1 106 ? -6.387 9.071 -9.493 1.00 93.81 106 GLY A O 1
ATOM 843 N N . ASP A 1 107 ? -5.965 11.273 -9.277 1.00 95.69 107 ASP A N 1
ATOM 844 C CA . ASP A 1 107 ? -5.596 11.505 -10.667 1.00 95.69 107 ASP A CA 1
ATOM 845 C C . ASP A 1 107 ? -4.153 11.103 -10.979 1.00 95.69 107 ASP A C 1
ATOM 847 O O . ASP A 1 107 ? -3.683 11.376 -12.080 1.00 95.69 107 ASP A O 1
ATOM 851 N N . GLY A 1 108 ? -3.455 10.454 -10.042 1.00 90.94 108 GLY A N 1
ATOM 852 C CA . GLY A 1 108 ? -2.059 10.052 -10.179 1.00 90.94 108 GLY A CA 1
ATOM 853 C C . GLY A 1 108 ? -1.093 11.235 -10.314 1.00 90.94 108 GLY A C 1
ATOM 854 O O . GLY A 1 108 ? -1.459 12.404 -10.179 1.00 90.94 108 GLY A O 1
ATOM 855 N N . HIS A 1 109 ? 0.178 10.939 -10.586 1.00 92.44 109 HIS A N 1
ATOM 856 C CA . HIS A 1 109 ? 1.189 11.971 -10.805 1.00 92.44 109 HIS A CA 1
ATOM 857 C C . HIS A 1 109 ? 1.300 12.302 -12.307 1.00 92.44 109 HIS A C 1
ATOM 859 O O . HIS A 1 109 ? 1.519 11.383 -13.100 1.00 92.44 109 HIS A O 1
ATOM 865 N N . PRO A 1 110 ? 1.259 13.582 -12.738 1.00 91.50 110 PRO A N 1
ATOM 866 C CA . PRO A 1 110 ? 1.294 13.949 -14.160 1.00 91.50 110 PRO A CA 1
ATOM 867 C C . PRO A 1 110 ? 2.492 13.395 -14.940 1.00 91.50 110 PRO A C 1
ATOM 869 O O . PRO A 1 110 ? 2.367 13.095 -16.120 1.00 91.50 110 PRO A O 1
ATOM 872 N N . ALA A 1 111 ? 3.647 13.232 -14.286 1.00 89.25 111 ALA A N 1
ATOM 873 C CA . ALA A 1 111 ? 4.840 12.647 -14.908 1.00 89.25 111 ALA A CA 1
ATOM 874 C C . ALA A 1 111 ? 4.816 11.107 -15.004 1.00 89.25 111 ALA A C 1
ATOM 876 O O . ALA A 1 111 ? 5.638 10.533 -15.710 1.00 89.25 111 ALA A O 1
ATOM 877 N N . LEU A 1 112 ? 3.903 10.440 -14.293 1.00 90.75 112 LEU A N 1
ATOM 878 C CA . LEU A 1 112 ? 3.758 8.983 -14.278 1.00 90.75 112 LEU A CA 1
ATOM 879 C C . LEU A 1 112 ? 2.590 8.514 -15.151 1.00 90.75 112 LEU A C 1
ATOM 881 O O . LEU A 1 112 ? 2.695 7.495 -15.825 1.00 90.75 112 LEU A O 1
ATOM 885 N N . ASN A 1 113 ? 1.492 9.269 -15.161 1.00 88.62 113 ASN A N 1
ATOM 886 C CA . ASN A 1 113 ? 0.250 8.920 -15.852 1.00 88.62 113 ASN A CA 1
ATOM 887 C C . ASN A 1 113 ? 0.388 8.604 -17.353 1.00 88.62 113 ASN A C 1
ATOM 889 O O . ASN A 1 113 ? -0.323 7.709 -17.810 1.00 88.62 113 ASN A O 1
ATOM 893 N N . PRO A 1 114 ? 1.267 9.273 -18.135 1.00 89.62 114 PRO A N 1
ATOM 894 C CA . PRO A 1 114 ? 1.481 8.917 -19.541 1.00 89.62 114 PRO A CA 1
ATOM 895 C C . PRO A 1 114 ? 2.005 7.489 -19.728 1.00 89.62 114 PRO A C 1
ATOM 897 O O . PRO A 1 114 ? 1.870 6.914 -20.802 1.00 89.62 114 PRO A O 1
ATOM 900 N N . THR A 1 115 ? 2.602 6.932 -18.678 1.00 91.44 115 THR A N 1
ATOM 901 C CA . THR A 1 115 ? 3.369 5.695 -18.715 1.00 91.44 115 THR A CA 1
ATOM 902 C C . THR A 1 115 ? 2.691 4.573 -17.923 1.00 91.44 115 THR A C 1
ATOM 904 O O . THR A 1 115 ? 2.706 3.416 -18.339 1.00 91.44 115 THR A O 1
ATOM 907 N N . VAL A 1 116 ? 2.046 4.906 -16.800 1.00 95.50 116 VAL A N 1
ATOM 908 C CA . VAL A 1 116 ? 1.257 3.976 -15.984 1.00 95.50 116 VAL A CA 1
ATOM 909 C C . VAL A 1 116 ? -0.191 4.475 -15.927 1.00 95.50 116 VAL A C 1
ATOM 911 O O . VAL A 1 116 ? -0.470 5.455 -15.226 1.00 95.50 116 VAL A O 1
ATOM 914 N N . PRO A 1 117 ? -1.122 3.823 -16.651 1.00 96.62 117 PRO A N 1
ATOM 915 C CA . PRO A 1 117 ? -2.500 4.288 -16.752 1.00 96.62 117 PRO A CA 1
ATOM 916 C C . PRO A 1 117 ? -3.208 4.211 -15.395 1.00 96.62 117 PRO A C 1
ATOM 918 O O . PRO A 1 117 ? -2.901 3.338 -14.582 1.00 96.62 117 PRO A O 1
ATOM 921 N N . LEU A 1 118 ? -4.193 5.087 -15.164 1.00 97.25 118 LEU A N 1
ATOM 922 C CA . LEU A 1 118 ? -4.880 5.219 -13.868 1.00 97.25 118 LEU A CA 1
ATOM 923 C C . LEU A 1 118 ? -5.538 3.925 -13.373 1.00 97.25 118 LEU A C 1
ATOM 925 O O . LEU A 1 118 ? -5.639 3.727 -12.167 1.00 97.25 118 LEU A O 1
ATOM 929 N N . GLN A 1 119 ? -5.899 3.009 -14.273 1.00 97.81 119 GLN A N 1
ATOM 930 C CA . GLN A 1 119 ? -6.440 1.690 -13.934 1.00 97.81 119 GLN A CA 1
ATOM 931 C C . GLN A 1 119 ? -5.410 0.777 -13.249 1.00 97.81 119 GLN A C 1
ATOM 933 O O . GLN A 1 119 ? -5.783 -0.222 -12.645 1.00 97.81 119 GLN A O 1
ATOM 938 N N . ARG A 1 120 ? -4.114 1.091 -13.319 1.00 98.19 120 ARG A N 1
ATOM 939 C CA . ARG A 1 120 ? -3.060 0.392 -12.566 1.00 98.19 120 ARG A CA 1
ATOM 940 C C . ARG A 1 120 ? -2.698 1.082 -11.254 1.00 98.19 120 ARG A C 1
ATOM 942 O O . ARG A 1 120 ? -1.773 0.645 -10.575 1.00 98.19 120 ARG A O 1
ATOM 949 N N . HIS A 1 121 ? -3.420 2.137 -10.890 1.00 98.06 121 HIS A N 1
ATOM 950 C CA . HIS A 1 121 ? -3.353 2.725 -9.559 1.00 98.06 121 HIS A CA 1
ATOM 951 C C . HIS A 1 121 ? -4.377 1.979 -8.703 1.00 98.06 121 HIS A C 1
ATOM 953 O O . HIS A 1 121 ? -5.552 1.891 -9.059 1.00 98.06 121 HIS A O 1
ATOM 959 N N . LEU A 1 122 ? -3.893 1.353 -7.641 1.00 98.00 122 LEU A N 1
ATOM 960 C CA . LEU A 1 122 ? -4.577 0.376 -6.815 1.00 98.00 122 LEU A CA 1
ATOM 961 C C . LEU A 1 122 ? -4.942 1.014 -5.480 1.00 98.00 122 LEU A C 1
ATOM 963 O O . LEU A 1 122 ? -4.056 1.423 -4.728 1.00 98.00 122 LEU A O 1
ATOM 967 N N . THR A 1 123 ? -6.238 1.075 -5.182 1.00 97.56 123 THR A N 1
ATOM 968 C CA . THR A 1 123 ? -6.759 1.766 -3.999 1.00 97.56 123 THR A CA 1
ATOM 969 C C . THR A 1 123 ? -7.229 0.795 -2.923 1.00 97.56 123 THR A C 1
ATOM 971 O O . THR A 1 123 ? -7.768 -0.281 -3.200 1.00 97.56 123 THR A O 1
ATOM 974 N N . ALA A 1 124 ? -7.073 1.203 -1.662 1.00 96.12 124 ALA A N 1
ATOM 975 C CA . ALA A 1 124 ? -7.527 0.423 -0.509 1.00 96.12 124 ALA A CA 1
ATOM 976 C C . ALA A 1 124 ? -9.055 0.427 -0.353 1.00 96.12 124 ALA A C 1
ATOM 978 O O . ALA A 1 124 ? -9.621 -0.480 0.251 1.00 96.12 124 ALA A O 1
ATOM 979 N N . TYR A 1 125 ? -9.708 1.453 -0.901 1.00 95.94 125 TYR A N 1
ATOM 980 C CA . TYR A 1 125 ? -11.148 1.693 -0.855 1.00 95.94 125 TYR A CA 1
ATOM 981 C C . TYR A 1 125 ? -11.648 2.097 -2.253 1.00 95.94 125 TYR A C 1
ATOM 983 O O . TYR A 1 125 ? -10.861 2.626 -3.043 1.00 95.94 125 TYR A O 1
ATOM 991 N N . PRO A 1 126 ? -12.933 1.895 -2.591 1.00 96.50 126 PRO A N 1
ATOM 992 C CA . PRO A 1 126 ? -13.488 2.267 -3.894 1.00 96.50 126 PRO A CA 1
ATOM 993 C C . PRO A 1 126 ? -13.792 3.777 -3.959 1.00 96.50 126 PRO A C 1
ATOM 995 O O . PRO A 1 126 ? -14.941 4.193 -4.062 1.00 96.50 126 PRO A O 1
ATOM 998 N N . VAL A 1 127 ? -12.753 4.606 -3.832 1.00 95.19 127 VAL A N 1
ATOM 999 C CA . VAL A 1 127 ? -12.871 6.067 -3.651 1.00 95.19 127 VAL A CA 1
ATOM 1000 C C . VAL A 1 127 ? -12.715 6.872 -4.936 1.00 95.19 127 VAL A C 1
ATOM 1002 O O . VAL A 1 127 ? -13.085 8.042 -4.958 1.00 95.19 127 VAL A O 1
ATOM 1005 N N . HIS A 1 128 ? -12.198 6.270 -6.010 1.00 96.44 128 HIS A N 1
ATOM 1006 C CA . HIS A 1 128 ? -11.933 6.986 -7.253 1.00 96.44 128 HIS A CA 1
ATOM 1007 C C . HIS A 1 128 ? -12.297 6.146 -8.492 1.00 96.44 128 HIS A C 1
ATOM 1009 O O . HIS A 1 128 ? -11.801 5.028 -8.637 1.00 96.44 128 HIS A O 1
ATOM 1015 N N . PRO A 1 129 ? -13.126 6.664 -9.421 1.00 97.00 129 PRO A N 1
ATOM 1016 C CA . PRO A 1 129 ? -13.739 5.867 -10.490 1.00 97.00 129 PRO A CA 1
ATOM 1017 C C . PRO A 1 129 ? -12.774 5.442 -11.605 1.00 97.00 129 PRO A C 1
ATOM 1019 O O . PRO A 1 129 ? -13.116 4.585 -12.415 1.00 97.00 129 PRO A O 1
ATOM 1022 N N . ARG A 1 130 ? -11.588 6.058 -11.689 1.00 97.50 130 ARG A N 1
ATOM 1023 C CA . ARG A 1 130 ? -10.572 5.735 -12.710 1.00 97.50 130 ARG A CA 1
ATOM 1024 C C . ARG A 1 130 ? -9.470 4.814 -12.197 1.00 97.50 130 ARG A C 1
ATOM 1026 O O . ARG A 1 130 ? -8.649 4.371 -12.997 1.00 97.50 130 ARG A O 1
ATOM 1033 N N . ASN A 1 131 ? -9.435 4.567 -10.890 1.00 98.25 131 ASN A N 1
ATOM 1034 C CA . ASN A 1 131 ? -8.480 3.660 -10.267 1.00 98.25 131 ASN A CA 1
ATOM 1035 C C . ASN A 1 131 ? -9.101 2.272 -10.087 1.00 98.25 131 ASN A C 1
ATOM 1037 O O . ASN A 1 131 ? -10.319 2.110 -10.157 1.00 98.25 131 ASN A O 1
ATOM 1041 N N . THR A 1 132 ? -8.261 1.270 -9.846 1.00 98.31 132 THR A N 1
ATOM 1042 C CA . THR A 1 132 ? -8.717 -0.091 -9.560 1.00 98.31 132 THR A CA 1
ATOM 1043 C C . THR A 1 132 ? -8.798 -0.297 -8.057 1.00 98.31 132 THR A C 1
ATOM 1045 O O . THR A 1 132 ? -7.820 -0.114 -7.334 1.00 98.31 132 THR A O 1
ATOM 1048 N N . PHE A 1 133 ? -9.965 -0.720 -7.584 1.00 97.88 133 PHE A N 1
ATOM 1049 C CA . PHE A 1 133 ? -10.138 -1.124 -6.196 1.00 97.88 133 PHE A CA 1
ATOM 1050 C C . PHE A 1 133 ? -9.408 -2.449 -5.942 1.00 97.88 133 PHE A C 1
ATOM 1052 O O . PHE A 1 133 ? -9.776 -3.479 -6.503 1.00 97.88 133 PHE A O 1
ATOM 1059 N N . LEU A 1 134 ? -8.373 -2.408 -5.100 1.00 97.44 134 LEU A N 1
ATOM 1060 C CA . LEU A 1 134 ? -7.634 -3.590 -4.651 1.00 97.44 134 LEU A CA 1
ATOM 1061 C C . LEU A 1 134 ? -8.296 -4.217 -3.420 1.00 97.44 134 LEU A C 1
ATOM 1063 O O . LEU A 1 134 ? -8.437 -5.435 -3.340 1.00 97.44 134 LEU A O 1
ATOM 1067 N N . GLY A 1 135 ? -8.703 -3.375 -2.467 1.00 95.88 135 GLY A N 1
ATOM 1068 C CA . GLY A 1 135 ? -9.169 -3.823 -1.158 1.00 95.88 135 GLY A CA 1
ATOM 1069 C C . GLY A 1 135 ? -8.053 -4.442 -0.314 1.00 95.88 135 GLY A C 1
ATOM 1070 O O . GLY A 1 135 ? -6.867 -4.335 -0.619 1.00 95.88 135 GLY A O 1
ATOM 1071 N N . TYR A 1 136 ? -8.440 -5.048 0.802 1.00 96.12 136 TYR A N 1
ATOM 1072 C CA . TYR A 1 136 ? -7.567 -5.827 1.674 1.00 96.12 136 TYR A CA 1
ATOM 1073 C C . TYR A 1 136 ? -8.435 -6.706 2.576 1.00 96.12 136 TYR A C 1
ATOM 1075 O O . TYR A 1 136 ? -9.630 -6.456 2.745 1.00 96.12 136 TYR A O 1
ATOM 1083 N N . PHE A 1 137 ? -7.831 -7.723 3.176 1.00 93.69 137 PHE A N 1
ATOM 1084 C CA . PHE A 1 137 ? -8.455 -8.493 4.242 1.00 93.69 137 PHE A CA 1
ATOM 1085 C C . PHE A 1 137 ? -7.679 -8.285 5.539 1.00 93.69 137 PHE A C 1
ATOM 1087 O O . PHE A 1 137 ? -6.498 -7.935 5.539 1.00 93.69 137 PHE A O 1
ATOM 1094 N N . LEU A 1 138 ? -8.374 -8.462 6.656 1.00 88.44 138 LEU A N 1
ATOM 1095 C CA . LEU A 1 138 ? -7.753 -8.501 7.969 1.00 88.44 138 LEU A CA 1
ATOM 1096 C C . LEU A 1 138 ? -7.588 -9.966 8.372 1.00 88.44 138 LEU A C 1
ATOM 1098 O O . LEU A 1 138 ? -8.463 -10.770 8.046 1.00 88.44 138 LEU A O 1
ATOM 1102 N N . PRO A 1 139 ? -6.501 -10.323 9.075 1.00 81.31 139 PRO A N 1
ATOM 1103 C CA . PRO A 1 139 ? -6.416 -11.637 9.688 1.00 81.31 139 PRO A CA 1
ATOM 1104 C C . PRO A 1 139 ? -7.586 -11.819 10.656 1.00 81.31 139 PRO A C 1
ATOM 1106 O O . PRO A 1 139 ? -8.057 -10.847 11.260 1.00 81.31 139 PRO A O 1
ATOM 1109 N N . ASP A 1 140 ? -8.029 -13.064 10.818 1.00 82.56 140 ASP A N 1
ATOM 1110 C CA . ASP A 1 140 ? -9.094 -13.382 11.760 1.00 82.56 140 ASP A CA 1
ATOM 1111 C C . ASP A 1 140 ? -8.753 -12.833 13.145 1.00 82.56 140 ASP A C 1
ATOM 1113 O O . ASP A 1 140 ? -7.675 -13.071 13.704 1.00 82.56 140 ASP A O 1
ATOM 1117 N N . ALA A 1 141 ? -9.689 -12.069 13.707 1.00 80.31 141 ALA A N 1
ATOM 1118 C CA . ALA A 1 141 ? -9.546 -11.590 15.066 1.00 80.31 141 ALA A CA 1
ATOM 1119 C C . ALA A 1 141 ? -9.489 -12.797 16.009 1.00 80.31 141 ALA A C 1
ATOM 1121 O O . ALA A 1 141 ? -10.299 -13.722 15.905 1.00 80.31 141 ALA A O 1
ATOM 1122 N N . ALA A 1 142 ? -8.554 -12.770 16.961 1.00 81.19 142 ALA A N 1
ATOM 1123 C CA . ALA A 1 142 ? -8.486 -13.806 17.980 1.00 81.19 142 ALA A CA 1
ATOM 1124 C C . ALA A 1 142 ? -9.859 -13.942 18.669 1.00 81.19 142 ALA A C 1
ATOM 1126 O O . ALA A 1 142 ? -10.480 -12.924 19.002 1.00 81.19 142 ALA A O 1
ATOM 1127 N N . PRO A 1 143 ? -10.347 -15.174 18.902 1.00 82.56 143 PRO A N 1
ATOM 1128 C CA . PRO A 1 143 ? -11.649 -15.379 19.513 1.00 82.56 143 PRO A CA 1
ATOM 1129 C C . PRO A 1 143 ? -11.687 -14.695 20.879 1.00 82.56 143 PRO A C 1
ATOM 1131 O O . PRO A 1 143 ? -10.852 -14.951 21.752 1.00 82.56 143 PRO A O 1
ATOM 1134 N N . VAL A 1 144 ? -12.668 -13.814 21.066 1.00 80.19 144 VAL A N 1
ATOM 1135 C CA . VAL A 1 144 ? -12.845 -13.088 22.325 1.00 80.19 144 VAL A CA 1
ATOM 1136 C C . VAL A 1 144 ? -13.283 -14.085 23.395 1.00 80.19 144 VAL A C 1
ATOM 1138 O O . VAL A 1 144 ? -14.406 -14.586 23.376 1.00 80.19 144 VAL A O 1
ATOM 1141 N N . ARG A 1 145 ? -12.391 -14.387 24.342 1.00 82.12 145 ARG A N 1
ATOM 1142 C CA . ARG A 1 145 ? -12.713 -15.224 25.503 1.00 82.12 145 ARG A CA 1
ATOM 1143 C C . ARG A 1 145 ? -13.336 -14.365 26.606 1.00 82.12 145 ARG A C 1
ATOM 1145 O O . ARG A 1 145 ? -12.765 -13.355 27.008 1.00 82.12 145 ARG A O 1
ATOM 1152 N N . GLY A 1 146 ? -14.481 -14.801 27.130 1.00 83.56 146 GLY A N 1
ATOM 1153 C CA . GLY A 1 146 ? -15.150 -14.183 28.280 1.00 83.56 146 GLY A CA 1
ATOM 1154 C C . GLY A 1 146 ? -16.371 -13.325 27.933 1.00 83.56 146 GLY A C 1
ATOM 1155 O O . GLY A 1 146 ? -16.754 -13.167 26.776 1.00 83.56 146 GLY A O 1
ATOM 1156 N N . LYS A 1 147 ? -17.027 -12.784 28.968 1.00 82.38 147 LYS A N 1
ATOM 1157 C CA . LYS A 1 147 ? -18.215 -11.934 28.801 1.00 82.38 147 LYS A CA 1
ATOM 1158 C C . LYS A 1 147 ? -17.806 -10.550 28.290 1.00 82.38 147 LYS A C 1
ATOM 1160 O O . LYS A 1 147 ? -16.970 -9.884 28.902 1.00 82.38 147 LYS A O 1
ATOM 1165 N N . ARG A 1 148 ? -18.442 -10.092 27.206 1.00 80.88 148 ARG A N 1
ATOM 1166 C CA . ARG A 1 148 ? -18.271 -8.733 26.673 1.00 80.88 148 ARG A CA 1
ATOM 1167 C C . ARG A 1 148 ? -18.643 -7.709 27.748 1.00 80.88 148 ARG A C 1
ATOM 1169 O O . ARG A 1 148 ? -19.795 -7.636 28.170 1.00 80.88 148 ARG A O 1
ATOM 1176 N N . LYS A 1 149 ? -17.669 -6.910 28.185 1.00 83.94 149 LYS A N 1
ATOM 1177 C CA . LYS A 1 149 ? -17.920 -5.763 29.067 1.00 83.94 149 LYS A CA 1
ATOM 1178 C C . LYS A 1 149 ? -18.585 -4.643 28.260 1.00 83.94 149 LYS A C 1
ATOM 1180 O O . LYS A 1 149 ? -18.266 -4.451 27.087 1.00 83.94 149 LYS A O 1
ATOM 1185 N N . LYS A 1 150 ? -19.500 -3.896 28.885 1.00 88.25 150 LYS A N 1
ATOM 1186 C CA . LYS A 1 150 ? -20.058 -2.665 28.306 1.00 88.25 150 LYS A CA 1
ATOM 1187 C C . LYS A 1 150 ? -18.995 -1.568 28.392 1.00 88.25 150 LYS A C 1
ATOM 1189 O O . LYS A 1 150 ? -18.893 -0.908 29.416 1.00 88.25 150 LYS A O 1
ATOM 1194 N N . ALA A 1 151 ? -18.180 -1.433 27.354 1.00 91.00 151 ALA A N 1
ATOM 1195 C CA . ALA A 1 151 ? -17.150 -0.406 27.242 1.00 91.00 151 ALA A CA 1
ATOM 1196 C C . ALA A 1 151 ? -17.064 0.099 25.797 1.00 91.00 151 ALA A C 1
ATOM 1198 O O . ALA A 1 151 ? -17.311 -0.661 24.856 1.00 91.00 151 ALA A O 1
ATOM 1199 N N . GLY A 1 152 ? -16.715 1.372 25.634 1.00 92.31 152 GLY A N 1
ATOM 1200 C CA . GLY A 1 152 ? -16.329 1.960 24.356 1.00 92.31 152 GLY A CA 1
ATOM 1201 C C . GLY A 1 152 ? -14.814 1.917 24.167 1.00 92.31 152 GLY A C 1
ATOM 1202 O O . GLY A 1 152 ? -14.054 1.911 25.136 1.00 92.31 152 GLY A O 1
ATOM 1203 N N . VAL A 1 153 ? -14.371 1.902 22.912 1.00 92.44 153 VAL A N 1
ATOM 1204 C CA . VAL A 1 153 ? -12.951 1.961 22.546 1.00 92.44 153 VAL A CA 1
ATOM 1205 C C . VAL A 1 153 ? -12.712 3.243 21.765 1.00 92.44 153 VAL A C 1
ATOM 1207 O O . VAL A 1 153 ? -13.419 3.525 20.799 1.00 92.44 153 VAL A O 1
ATOM 1210 N N . ILE A 1 154 ? -11.725 4.027 22.187 1.00 92.56 154 ILE A N 1
ATOM 1211 C CA . ILE A 1 154 ? -11.299 5.225 21.469 1.00 92.56 154 ILE A CA 1
ATOM 1212 C C . ILE A 1 154 ? -10.408 4.785 20.311 1.00 92.56 154 ILE A C 1
ATOM 1214 O O . ILE A 1 154 ? -9.336 4.216 20.517 1.00 92.56 154 ILE A O 1
ATOM 1218 N N . TRP A 1 155 ? -10.838 5.074 19.084 1.00 91.19 155 TRP A N 1
ATOM 1219 C CA . TRP A 1 155 ? -10.018 4.832 17.905 1.00 91.19 155 TRP A CA 1
ATOM 1220 C C . TRP A 1 155 ? -9.060 6.006 17.682 1.00 91.19 155 TRP A C 1
ATOM 1222 O O . TRP A 1 155 ? -9.407 7.024 17.090 1.00 91.19 155 TRP A O 1
ATOM 1232 N N . GLY A 1 156 ? -7.851 5.874 18.220 1.00 89.31 156 GLY A N 1
ATOM 1233 C CA . GLY A 1 156 ? -6.808 6.887 18.116 1.00 89.31 156 GLY A CA 1
ATOM 1234 C C . GLY A 1 156 ? -5.603 6.501 18.961 1.00 89.31 156 GLY A C 1
ATOM 1235 O O . GLY A 1 156 ? -5.709 6.351 20.172 1.00 89.31 156 GLY A O 1
ATOM 1236 N N . LYS A 1 157 ? -4.453 6.326 18.312 1.00 87.25 157 LYS A N 1
ATOM 1237 C CA . LYS A 1 157 ? -3.213 5.863 18.955 1.00 87.25 157 LYS A CA 1
ATOM 1238 C C . LYS A 1 157 ? -2.338 6.983 19.522 1.00 87.25 157 LYS A C 1
ATOM 1240 O O . LYS A 1 157 ? -1.402 6.702 20.253 1.00 87.25 157 LYS A O 1
ATOM 1245 N N . ASP A 1 158 ? -2.617 8.230 19.156 1.00 88.12 158 ASP A N 1
ATOM 1246 C CA . ASP A 1 158 ? -1.859 9.404 19.587 1.00 88.12 158 ASP A CA 1
ATOM 1247 C C . ASP A 1 158 ? -2.788 10.341 20.374 1.00 88.12 158 ASP A C 1
ATOM 1249 O O . ASP A 1 158 ? -3.854 10.702 19.849 1.00 88.12 158 ASP A O 1
ATOM 1253 N N . PRO A 1 159 ? -2.410 10.760 21.597 1.00 88.25 159 PRO A N 1
ATOM 1254 C CA . PRO A 1 159 ? -3.221 11.657 22.402 1.00 88.25 159 PRO A CA 1
ATOM 1255 C C . PRO A 1 159 ? -3.620 12.973 21.748 1.00 88.25 159 PRO A C 1
ATOM 1257 O O . PRO A 1 159 ? -4.705 13.498 22.021 1.00 88.25 159 PRO A O 1
ATOM 1260 N N . LYS A 1 160 ? -2.813 13.475 20.811 1.00 91.19 160 LYS A N 1
ATOM 1261 C CA . LYS A 1 160 ? -3.149 14.697 20.074 1.00 91.19 160 LYS A CA 1
ATOM 1262 C C . LYS A 1 160 ? -4.462 14.574 19.298 1.00 91.19 160 LYS A C 1
ATOM 1264 O O . LYS A 1 160 ? -5.159 15.568 19.113 1.00 91.19 160 LYS A O 1
ATOM 1269 N N . TYR A 1 161 ? -4.851 13.364 18.878 1.00 89.50 161 TYR A N 1
ATOM 1270 C CA . TYR A 1 161 ? -6.086 13.155 18.119 1.00 89.50 161 TYR A CA 1
ATOM 1271 C C . TYR A 1 161 ? -7.345 13.443 18.931 1.00 89.50 161 TYR A C 1
ATOM 1273 O O . TYR A 1 161 ? -8.401 13.680 18.343 1.00 89.50 161 TYR A O 1
ATOM 1281 N N . TYR A 1 162 ? -7.257 13.473 20.258 1.00 90.19 162 TYR A N 1
ATOM 1282 C CA . TYR A 1 162 ? -8.378 13.807 21.130 1.00 90.19 162 TYR A CA 1
ATOM 1283 C C . TYR A 1 162 ? -8.169 15.076 21.965 1.00 90.19 162 TYR A C 1
ATOM 1285 O O . TYR A 1 162 ? -9.027 15.420 22.780 1.00 90.19 162 TYR A O 1
ATOM 1293 N N . GLN A 1 163 ? -7.104 15.840 21.707 1.00 91.56 163 GLN A N 1
ATOM 1294 C CA . GLN A 1 163 ? -6.965 17.188 22.252 1.00 91.56 163 GLN A CA 1
ATOM 1295 C C . GLN A 1 163 ? -8.144 18.071 21.799 1.00 91.56 163 GLN A C 1
ATOM 1297 O O . GLN A 1 163 ? -8.573 18.019 20.644 1.00 91.56 163 GLN A O 1
ATOM 1302 N N . GLY A 1 164 ? -8.719 18.833 22.733 1.00 94.75 164 GLY A N 1
ATOM 1303 C CA . GLY A 1 164 ? -9.906 19.666 22.507 1.00 94.75 164 GLY A CA 1
ATOM 1304 C C . GLY A 1 164 ? -11.235 18.901 22.467 1.00 94.75 164 GLY A C 1
ATOM 1305 O O . GLY A 1 164 ? -12.287 19.521 22.337 1.00 94.75 164 GLY A O 1
ATOM 1306 N N . LYS A 1 165 ? -11.226 17.565 22.593 1.00 94.88 165 LYS A N 1
ATOM 1307 C CA . LYS A 1 165 ? -12.436 16.723 22.553 1.00 94.88 165 LYS A CA 1
ATOM 1308 C C . LYS A 1 165 ? -12.919 16.283 23.941 1.00 94.88 165 LYS A C 1
ATOM 1310 O O . LYS A 1 165 ? -13.740 15.375 24.036 1.00 94.88 165 LYS A O 1
ATOM 1315 N N . GLN A 1 166 ? -12.442 16.905 25.023 1.00 94.44 166 GLN A N 1
ATOM 1316 C CA . GLN A 1 166 ? -12.721 16.476 26.402 1.00 94.44 166 GLN A CA 1
ATOM 1317 C C . GLN A 1 166 ? -14.217 16.470 26.724 1.00 94.44 166 GLN A C 1
ATOM 1319 O O . GLN A 1 166 ? -14.723 15.479 27.236 1.00 94.44 166 GLN A O 1
ATOM 1324 N N . SER A 1 167 ? -14.946 17.532 26.373 1.00 96.50 167 SER A N 1
ATOM 1325 C CA . SER A 1 167 ? -16.389 17.613 26.636 1.00 96.50 167 SER A CA 1
ATOM 1326 C C . SER A 1 167 ? -17.175 16.510 25.917 1.00 96.50 167 SER A C 1
ATOM 1328 O O . SER A 1 167 ? -18.104 15.939 26.488 1.00 96.50 167 SER A O 1
ATOM 1330 N N . PHE A 1 168 ? -16.778 16.172 24.687 1.00 95.19 168 PHE A N 1
ATOM 1331 C CA . PHE A 1 168 ? -17.344 15.060 23.927 1.00 95.19 168 PHE A CA 1
ATOM 1332 C C . PHE A 1 168 ? -17.021 13.716 24.584 1.00 95.19 168 PHE A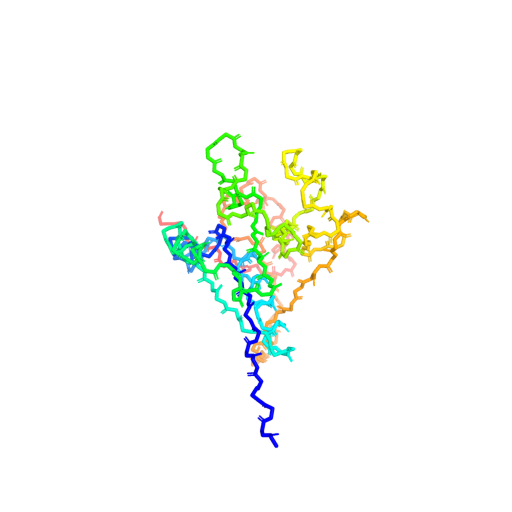 C 1
ATOM 1334 O O . PHE A 1 168 ? -17.932 12.937 24.851 1.00 95.19 168 PHE A O 1
ATOM 1341 N N . LEU A 1 169 ? -15.751 13.463 24.911 1.00 94.88 169 LEU A N 1
ATOM 1342 C CA . LEU A 1 169 ? -15.333 12.213 25.545 1.00 94.88 169 LEU A CA 1
ATOM 1343 C C . LEU A 1 169 ? -16.006 12.001 26.906 1.00 94.88 169 LEU A C 1
ATOM 1345 O O . LEU A 1 169 ? -16.451 10.892 27.178 1.00 94.88 169 LEU A O 1
ATOM 1349 N N . THR A 1 170 ? -16.172 13.050 27.717 1.00 95.69 170 THR A N 1
ATOM 1350 C CA . THR A 1 170 ? -16.912 12.984 28.988 1.00 95.69 170 THR A CA 1
ATOM 1351 C C . THR A 1 170 ? -18.379 12.611 28.775 1.00 95.69 170 THR A C 1
ATOM 1353 O O . THR A 1 170 ? -18.914 11.784 29.511 1.00 95.69 170 THR A O 1
ATOM 1356 N N . LYS A 1 171 ? -19.033 13.166 27.745 1.00 95.94 171 LYS A N 1
ATOM 1357 C CA . LYS A 1 171 ? -20.418 12.808 27.396 1.00 95.94 171 LYS A CA 1
ATOM 1358 C C . LYS A 1 171 ? -20.544 11.364 26.920 1.00 95.94 171 LYS A C 1
ATOM 1360 O O . LYS A 1 171 ? -21.522 10.709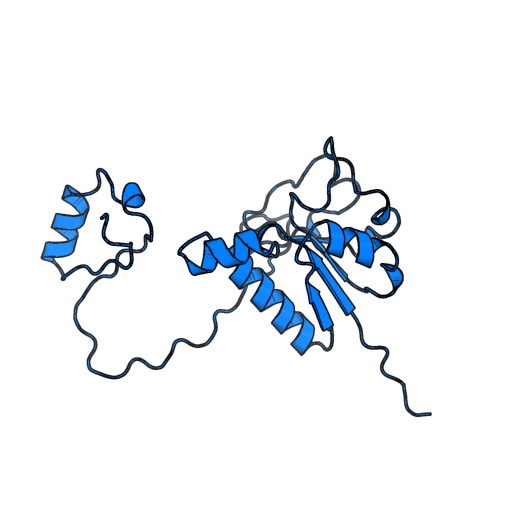 27.245 1.00 95.94 171 LYS A O 1
ATOM 1365 N N . VAL A 1 172 ? -19.577 10.850 26.162 1.00 94.06 172 VAL A N 1
ATOM 1366 C CA . VAL A 1 172 ? -19.594 9.437 25.750 1.00 94.06 172 VAL A CA 1
ATOM 1367 C C . VAL A 1 172 ? -19.310 8.526 26.953 1.00 94.06 172 VAL A C 1
ATOM 1369 O O . VAL A 1 172 ? -19.965 7.497 27.117 1.00 94.06 172 VAL A O 1
ATOM 1372 N N . ALA A 1 173 ? -18.391 8.929 27.834 1.00 94.94 173 ALA A N 1
ATOM 1373 C CA . ALA A 1 173 ? -18.021 8.174 29.027 1.00 94.94 173 ALA A CA 1
ATOM 1374 C C . ALA A 1 173 ? -19.165 8.026 30.047 1.00 94.94 173 ALA A C 1
ATOM 1376 O O . ALA A 1 173 ? -19.162 7.070 30.822 1.00 94.94 173 ALA A O 1
ATOM 1377 N N . SER A 1 174 ? -20.163 8.921 30.036 1.00 95.31 174 SER A N 1
ATOM 1378 C CA . SER A 1 174 ? -21.354 8.782 30.885 1.00 95.31 174 SER A CA 1
ATOM 1379 C C . SER A 1 174 ? -22.292 7.653 30.438 1.00 95.31 174 SER A C 1
ATOM 1381 O O . SER A 1 174 ? -23.103 7.188 31.236 1.00 95.31 174 SER A O 1
ATOM 1383 N N . VAL A 1 175 ? -22.170 7.182 29.189 1.00 94.56 175 VAL A N 1
ATOM 1384 C CA . VAL A 1 175 ? -22.941 6.048 28.652 1.00 94.56 175 VAL A CA 1
ATOM 1385 C C . VAL A 1 175 ? -22.221 4.722 28.908 1.00 94.56 175 VAL A C 1
ATOM 1387 O O . VAL A 1 175 ? -22.855 3.724 29.252 1.00 94.56 175 VAL A O 1
ATOM 1390 N N . ALA A 1 176 ? -20.897 4.693 28.738 1.00 93.19 176 ALA A N 1
ATOM 1391 C CA . ALA A 1 176 ? -20.068 3.525 29.018 1.00 93.19 176 ALA A CA 1
ATOM 1392 C C . ALA A 1 176 ? -18.609 3.926 29.293 1.00 93.19 176 ALA A C 1
ATOM 1394 O O . ALA A 1 176 ? -18.115 4.861 28.662 1.00 93.19 176 ALA A O 1
ATOM 1395 N N . PRO A 1 177 ? -17.873 3.177 30.139 1.00 94.50 177 PRO A N 1
ATOM 1396 C CA . PRO A 1 177 ? -16.435 3.361 30.307 1.00 94.50 177 PRO A CA 1
ATOM 1397 C C . PRO A 1 177 ? -15.696 3.348 28.965 1.00 94.50 177 PRO A C 1
ATOM 1399 O O . PRO A 1 177 ? -15.946 2.479 28.126 1.00 94.50 177 PRO A O 1
ATOM 1402 N N . LEU A 1 178 ? -14.772 4.290 28.777 1.00 93.94 178 LEU A N 1
ATOM 1403 C CA . LEU A 1 178 ? -13.939 4.384 27.581 1.00 93.94 178 LEU A CA 1
ATOM 1404 C C . LEU A 1 178 ? -12.545 3.816 27.837 1.00 93.94 178 LEU A C 1
ATOM 1406 O O . LEU A 1 178 ? -11.921 4.113 28.853 1.00 93.94 178 LEU A O 1
ATOM 1410 N N . VAL A 1 179 ? -12.050 3.032 26.883 1.00 92.94 179 VAL A N 1
ATOM 1411 C CA . VAL A 1 179 ? -10.691 2.481 26.878 1.00 92.94 179 VAL A CA 1
ATOM 1412 C C . VAL A 1 179 ? -9.914 3.087 25.711 1.00 92.94 179 VAL A C 1
ATOM 1414 O O . VAL A 1 179 ? -10.429 3.169 24.596 1.00 92.94 179 VAL A O 1
ATOM 1417 N N . SER A 1 180 ? -8.674 3.502 25.964 1.00 91.94 180 SER A N 1
ATOM 1418 C CA . SER A 1 180 ? -7.728 3.967 24.945 1.00 91.94 180 SER A CA 1
ATOM 1419 C C . SER A 1 180 ? -6.531 3.025 24.882 1.00 91.94 180 SER A C 1
ATOM 1421 O O . SER A 1 180 ? -6.120 2.475 25.903 1.00 91.94 180 SER A O 1
ATOM 1423 N N . THR A 1 181 ? -5.969 2.860 23.689 1.00 89.62 181 THR A N 1
ATOM 1424 C CA . THR A 1 181 ? -4.698 2.155 23.463 1.00 89.62 181 THR A CA 1
ATOM 1425 C C . THR A 1 181 ? -3.553 3.119 23.159 1.00 89.62 181 THR A C 1
ATOM 1427 O O . THR A 1 181 ? -2.469 2.677 22.786 1.00 89.62 181 THR A O 1
ATOM 1430 N N . ALA A 1 182 ? -3.788 4.432 23.250 1.00 86.56 182 ALA A N 1
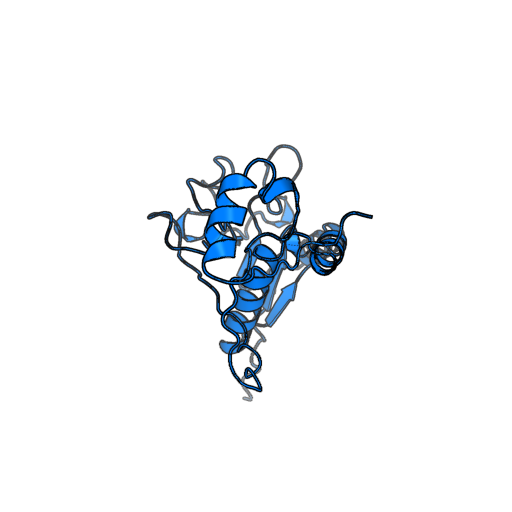ATOM 1431 C CA . ALA A 1 182 ? -2.722 5.413 23.126 1.00 86.56 182 ALA A CA 1
ATOM 1432 C C . ALA A 1 182 ? -1.700 5.220 24.265 1.00 86.56 182 ALA A C 1
ATOM 1434 O O . ALA A 1 182 ? -2.108 4.897 25.387 1.00 86.56 182 ALA A O 1
ATOM 1435 N N . PRO A 1 183 ? -0.394 5.417 24.011 1.00 81.19 183 PRO A N 1
ATOM 1436 C CA . PRO A 1 183 ? 0.603 5.378 25.069 1.00 81.19 183 PRO A CA 1
ATOM 1437 C C . PRO A 1 183 ? 0.237 6.397 26.152 1.00 81.19 183 PRO A C 1
ATOM 1439 O O . PRO A 1 183 ? -0.184 7.514 25.839 1.00 81.19 183 PRO A O 1
ATOM 1442 N N . GLN A 1 184 ? 0.400 6.024 27.423 1.00 73.38 184 GLN A N 1
ATOM 1443 C CA . GLN A 1 184 ? 0.350 7.011 28.498 1.00 73.38 184 GLN A CA 1
ATOM 1444 C C . GLN A 1 184 ? 1.509 7.986 28.272 1.00 73.38 184 GLN A C 1
ATOM 1446 O O . GLN A 1 184 ? 2.654 7.562 28.120 1.00 73.38 184 GLN A O 1
ATOM 1451 N N . SER A 1 185 ? 1.203 9.278 28.172 1.00 62.22 185 SER A N 1
ATOM 1452 C CA . SER A 1 185 ? 2.221 10.326 28.161 1.00 62.22 185 SER A CA 1
ATOM 1453 C C . SER A 1 185 ? 3.028 10.223 29.457 1.00 62.22 185 SER A C 1
ATOM 1455 O O . SER A 1 185 ? 2.425 10.272 30.530 1.00 62.22 185 SER A O 1
ATOM 1457 N N . ALA A 1 186 ? 4.341 10.007 29.327 1.00 42.44 186 ALA A N 1
ATOM 1458 C CA . ALA A 1 186 ? 5.297 10.028 30.433 1.00 42.44 186 ALA A CA 1
ATOM 1459 C C . ALA A 1 186 ? 5.386 11.419 31.073 1.00 42.44 186 ALA A C 1
ATOM 1461 O O . ALA A 1 186 ? 5.195 12.413 30.332 1.00 42.44 186 ALA A O 1
#

Sequence (186 aa):
RKEGTCEREALVFTMDSIQSRIDESKRGGASGEMTIRLALCDGLAAVGVKCYVARSDSEFEREGKSLDKYVLIFLDPWTWAARGWKMKPFLLGHEQKLYILDFFGGDGHPALNPTVPLQRHLTAYPVHPRNTFLGYFLPDAAPVRGKRKKAGVIWGKDPKYYQGKQSFLTKVASVAPLVSTAPQSA

pLDDT: mean 91.45, std 9.7, range [42.44, 98.56]

Secondary structure (DSSP, 8-state):
-------EEEEEE-GGGSHHHHHHHTTT---HHHHHHHHHHHHHHHTTEEEEE--SHHHHHHHGGGGGGEEEEEE-TTTSEETTTEEPGGGTT-GGGEEEE-TT--S--TTTTTTS-GGGEEESSS--TTSEE----PPPPPP--S---S-EEE--SSGGGGTT-HHHHHHHHTTS-EEE-SPPP-

Foldseek 3Di:
DPPPPLQAEEEEEEPCLAPVNVVCVVVVHDCPLVQAVVQVQVVCVVVRYHYDYDHDLVSVVVCLVPCVSHQAYEYELVNQDDPPRAGDPSCPPVLVRYAYADAQADPHDPNCCVRHPQCSHEYCDPNDPRYHDPHGDDPDDDPDPDDDDFEAEDPDQAPVVCVVVVVVVVVVVVRHHYDYNHDDDD

Radius of gyration: 20.75 Å; chains: 1; bounding box: 43×53×52 Å